Protein 3WP9 (pdb70)

InterPro domains:
  IPR021884 Ice-binding protein [PF11999] (43-242)

Structure (mmCIF, N/CA/C/O backbone):
data_3WP9
#
_entry.id   3WP9
#
_cell.length_a   90.250
_cell.length_b   106.950
_cell.length_c   44.075
_cell.angle_alpha   90.00
_cell.angle_beta   90.00
_cell.angle_gamma   90.00
#
_symmetry.space_group_name_H-M   'C 2 2 21'
#
loop_
_entity.id
_entity.type
_entity.pdbx_description
1 polymer 'Ice-binding protein'
2 water water
#
loop_
_atom_site.group_PDB
_atom_site.id
_atom_site.type_symbol
_atom_site.label_atom_id
_atom_site.label_alt_id
_atom_site.label_comp_id
_atom_site.label_asym_id
_atom_site.label_entity_id
_atom_site.label_seq_id
_atom_site.pdbx_PDB_ins_code
_atom_site.Cartn_x
_atom_site.Cartn_y
_atom_site.Cartn_z
_atom_site.occupancy
_atom_site.B_iso_or_equiv
_atom_site.auth_seq_id
_atom_site.auth_comp_id
_atom_site.auth_asym_id
_atom_site.auth_atom_id
_atom_site.pdbx_PDB_model_num
ATOM 1 N N . ALA A 1 1 ? 33.220 12.761 3.126 1.00 47.21 1 ALA A N 1
ATOM 2 C CA . ALA A 1 1 ? 33.532 12.290 1.741 1.00 50.55 1 ALA A CA 1
ATOM 3 C C . ALA A 1 1 ? 32.642 13.022 0.726 1.00 49.27 1 ALA A C 1
ATOM 4 O O . ALA A 1 1 ? 31.533 13.488 1.078 1.00 46.84 1 ALA A O 1
ATOM 6 N N . GLY A 1 2 ? 33.144 13.117 -0.513 1.00 48.94 2 GLY A N 1
ATOM 7 C CA . GLY A 1 2 ? 32.437 13.765 -1.621 1.00 46.93 2 GLY A CA 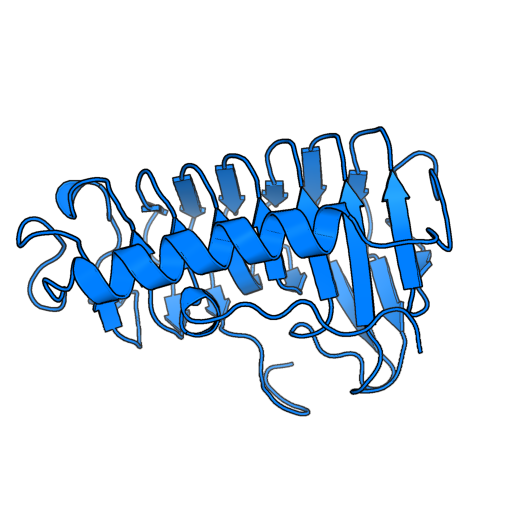1
ATOM 8 C C . GLY A 1 2 ? 32.551 15.271 -1.562 1.00 41.17 2 GLY A C 1
ATOM 9 O O . GLY A 1 2 ? 33.317 15.794 -0.782 1.00 39.44 2 GLY A O 1
ATOM 10 N N . PRO A 1 3 ? 31.747 15.982 -2.359 1.00 40.07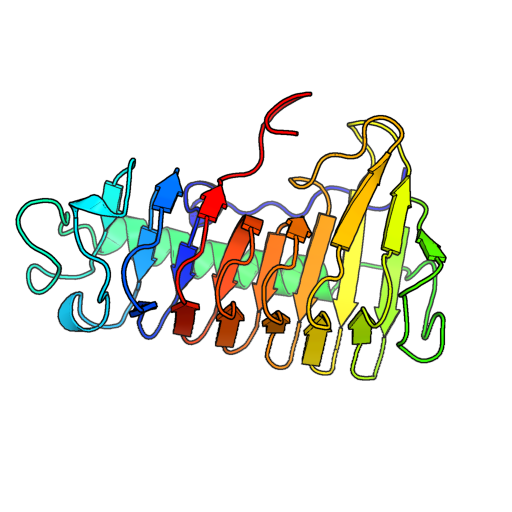 3 PRO A N 1
ATOM 11 C CA . PRO A 1 3 ? 31.823 17.446 -2.348 1.00 37.15 3 PRO A CA 1
ATOM 12 C C . PRO A 1 3 ? 31.326 18.086 -1.053 1.00 32.49 3 PRO A C 1
ATOM 13 O O . PRO A 1 3 ? 30.857 17.396 -0.178 1.00 34.78 3 PRO A O 1
ATOM 17 N N . TYR A 1 4 ? 31.491 19.400 -0.905 1.00 36.37 4 TYR A N 1
ATOM 18 C CA . TYR A 1 4 ? 30.911 20.114 0.236 1.00 33.89 4 TYR A CA 1
ATOM 19 C C . TYR A 1 4 ? 29.411 20.267 -0.065 1.00 29.36 4 TYR A C 1
ATOM 20 O O . TYR A 1 4 ? 28.984 20.183 -1.246 1.00 29.25 4 TYR A O 1
ATOM 29 N N . ALA A 1 5 ? 28.661 20.485 1.010 1.00 29.78 5 ALA A N 1
ATOM 30 C CA . ALA A 1 5 ? 27.213 20.729 0.916 1.00 29.76 5 ALA A CA 1
ATOM 31 C C . ALA A 1 5 ? 26.921 21.868 -0.073 1.00 29.62 5 ALA A C 1
ATOM 32 O O . ALA A 1 5 ? 27.744 22.745 -0.341 1.00 30.63 5 ALA A O 1
ATOM 34 N N . VAL A 1 6 ? 25.715 21.837 -0.618 1.00 24.75 6 VAL A N 1
ATOM 35 C CA . VAL A 1 6 ? 25.177 22.960 -1.369 1.00 23.67 6 VAL A CA 1
ATOM 36 C C . VAL A 1 6 ? 24.425 23.854 -0.393 1.00 25.49 6 VAL A C 1
ATOM 37 O O . VAL A 1 6 ? 23.441 23.429 0.221 1.00 26.29 6 VAL A O 1
ATOM 41 N N . GLU A 1 7 ? 24.912 25.089 -0.202 1.00 24.52 7 GLU A N 1
ATOM 42 C CA . GLU A 1 7 ? 24.238 26.069 0.651 1.00 23.65 7 GLU A CA 1
ATOM 43 C C . GLU A 1 7 ? 22.899 26.539 0.005 1.00 22.57 7 GLU A C 1
ATOM 44 O O . GLU A 1 7 ? 22.872 26.913 -1.147 1.00 22.37 7 GLU A O 1
ATOM 50 N N . LEU A 1 8 ? 21.829 26.494 0.798 1.00 23.16 8 LEU A N 1
ATOM 51 C CA . LEU A 1 8 ? 20.471 26.815 0.287 1.00 21.80 8 LEU A CA 1
ATOM 52 C C . LEU A 1 8 ? 20.029 28.222 0.670 1.00 23.90 8 LEU A C 1
ATOM 53 O O . LEU A 1 8 ? 19.025 28.715 0.202 1.00 22.39 8 LEU A O 1
ATOM 58 N N . GLY A 1 9 ? 20.780 28.931 1.512 1.00 25.95 9 GLY A N 1
ATOM 59 C CA . GLY A 1 9 ? 20.280 30.241 1.911 1.00 23.58 9 GLY A CA 1
ATOM 60 C C . GLY A 1 9 ? 18.864 30.253 2.479 1.00 24.61 9 GLY A C 1
ATOM 61 O O . GLY A 1 9 ? 18.501 29.371 3.288 1.00 27.64 9 GLY A O 1
ATOM 62 N N . GLU A 1 10 ? 18.067 31.248 2.054 1.00 24.96 10 GLU A N 1
ATOM 63 C CA . GLU A 1 10 ? 16.718 31.471 2.604 1.00 23.76 10 GLU A CA 1
ATOM 64 C C . GLU A 1 10 ? 15.778 30.370 2.039 1.00 22.93 10 GLU A C 1
ATOM 65 O O . GLU A 1 10 ? 14.731 30.079 2.669 1.00 27.67 10 GLU A O 1
ATOM 71 N N . ALA A 1 11 ? 16.222 29.733 0.937 1.00 20.74 11 ALA A N 1
ATOM 72 C CA . ALA A 1 11 ? 15.493 28.540 0.426 1.00 21.53 11 ALA A CA 1
ATOM 73 C C . ALA A 1 11 ? 15.510 27.361 1.393 1.00 22.29 11 ALA A C 1
ATOM 74 O O . ALA A 1 11 ? 14.587 26.526 1.440 1.00 20.13 11 ALA A O 1
ATOM 76 N N . GLY A 1 12 ? 16.508 27.326 2.279 1.00 22.19 12 GLY A N 1
ATOM 77 C CA . GLY A 1 12 ? 16.632 26.215 3.137 1.00 19.03 12 GLY A CA 1
ATOM 78 C C . GLY A 1 12 ? 15.650 26.234 4.296 1.00 22.10 12 GLY A C 1
ATOM 79 O O . GLY A 1 12 ? 15.659 25.276 5.089 1.00 22.49 12 GLY A O 1
ATOM 80 N N . THR A 1 13 ? 14.823 27.289 4.412 1.00 20.48 13 THR A N 1
ATOM 81 C CA . THR A 1 13 ? 13.774 27.381 5.421 1.00 23.67 13 THR A CA 1
ATOM 82 C C . THR A 1 13 ? 12.446 26.856 4.859 1.00 22.57 13 THR A C 1
ATOM 83 O O . THR A 1 13 ? 11.462 26.704 5.586 1.00 23.12 13 THR A O 1
ATOM 87 N N . PHE A 1 14 ? 12.457 26.528 3.562 1.00 22.37 14 PHE A N 1
ATOM 88 C CA . PHE A 1 14 ? 11.212 25.983 2.966 1.00 19.25 14 PHE A CA 1
ATOM 89 C C . PHE A 1 14 ? 11.296 24.490 2.687 1.00 16.03 14 PHE A C 1
ATOM 90 O O . PHE A 1 14 ? 12.347 23.955 2.242 1.00 18.51 14 PHE A O 1
ATOM 98 N N . THR A 1 15 ? 10.165 23.815 2.955 1.00 17.37 15 THR A N 1
ATOM 99 C CA . THR A 1 15 ? 9.940 22.433 2.521 1.00 16.47 15 THR A CA 1
ATOM 100 C C . THR A 1 15 ? 9.426 22.302 1.072 1.00 14.31 15 THR A C 1
ATOM 101 O O . THR A 1 15 ? 9.869 21.379 0.315 1.00 15.25 15 THR A O 1
ATOM 105 N N . ILE A 1 16 ? 8.665 23.342 0.696 1.00 16.14 16 ILE A N 1
ATOM 106 C CA . ILE A 1 16 ? 8.257 23.507 -0.754 1.00 14.48 16 ILE A CA 1
ATOM 107 C C . ILE A 1 16 ? 8.399 24.990 -1.066 1.00 14.23 16 ILE A C 1
ATOM 108 O O . ILE A 1 16 ? 7.793 25.799 -0.357 1.00 14.06 16 ILE A O 1
ATOM 113 N N . LEU A 1 17 ? 9.103 25.306 -2.150 1.00 13.76 17 LEU A N 1
ATOM 114 C CA . LEU A 1 17 ? 9.242 26.676 -2.635 1.00 14.60 17 LEU A CA 1
ATOM 115 C C . LEU A 1 17 ? 9.140 26.504 -4.125 1.00 14.62 17 LEU A C 1
ATOM 116 O O . LEU A 1 17 ? 9.787 25.683 -4.696 1.00 16.28 17 LEU A O 1
ATOM 121 N N . SER A 1 18 ? 8.296 27.306 -4.761 1.00 15.65 18 SER A N 1
ATOM 122 C CA . SER A 1 18 ? 8.227 27.335 -6.231 1.00 14.42 18 SER A CA 1
ATOM 123 C C . SER A 1 18 ? 8.059 28.763 -6.752 1.00 15.48 18 SER A C 1
ATOM 124 O O . SER A 1 18 ? 7.741 29.702 -5.951 1.00 17.15 18 SER A O 1
ATOM 127 N N . LYS A 1 19 ? 8.104 28.881 -8.067 1.00 17.22 19 LYS A N 1
ATOM 128 C CA . LYS A 1 19 ? 7.919 30.225 -8.677 1.00 17.54 19 LYS A CA 1
ATOM 129 C C . LYS A 1 19 ? 6.567 30.431 -9.275 1.00 18.18 19 LYS A C 1
ATOM 130 O O . LYS A 1 19 ? 6.118 31.595 -9.473 1.00 19.15 19 LYS A O 1
ATOM 136 N N . SER A 1 20 ? 5.890 29.328 -9.606 1.00 16.11 20 SER A N 1
ATOM 137 C CA . SER A 1 20 ? 4.685 29.477 -10.373 1.00 19.79 20 SER A CA 1
ATOM 138 C C . SER A 1 20 ? 3.479 28.701 -9.836 1.00 20.92 20 SER A C 1
ATOM 139 O O . SER A 1 20 ? 2.537 28.452 -10.602 1.00 25.86 20 SER A O 1
ATOM 142 N N . GLY A 1 21 ? 3.486 28.392 -8.540 1.00 18.90 21 GLY A N 1
ATOM 143 C CA . GLY A 1 21 ? 2.342 27.873 -7.897 1.00 16.43 21 GLY A CA 1
ATOM 144 C C . GLY A 1 21 ? 2.623 26.518 -7.283 1.00 15.46 21 GLY A C 1
ATOM 145 O O . GLY A 1 21 ? 3.652 25.866 -7.625 1.00 14.80 21 GLY A O 1
ATOM 146 N N . ILE A 1 22 ? 1.723 26.129 -6.425 1.00 15.73 22 ILE A N 1
ATOM 147 C CA . ILE A 1 22 ? 1.772 24.794 -5.796 1.00 14.69 22 ILE A CA 1
ATOM 148 C C . ILE A 1 22 ? 0.364 24.212 -5.899 1.00 15.48 22 ILE A C 1
ATOM 149 O O . ILE A 1 22 ? -0.620 24.838 -5.446 1.00 16.34 22 ILE A O 1
ATOM 154 N N . THR A 1 23 ? 0.234 23.019 -6.531 1.00 13.79 23 THR A N 1
ATOM 155 C CA . THR A 1 23 ? -1.099 22.408 -6.675 1.00 14.58 23 THR A CA 1
ATOM 156 C C . THR A 1 23 ? -1.201 21.189 -5.751 1.00 15.55 23 THR A C 1
ATOM 157 O O . THR A 1 23 ? -0.173 20.579 -5.374 1.00 15.24 23 THR A O 1
ATOM 161 N N . ASP A 1 24 ? -2.411 20.804 -5.419 1.00 14.44 24 ASP A N 1
ATOM 162 C CA . ASP A 1 24 ? -2.589 19.703 -4.546 1.00 13.77 24 ASP A CA 1
ATOM 163 C C . ASP A 1 24 ? -3.901 18.952 -4.723 1.00 14.59 24 ASP A C 1
ATOM 164 O O . ASP A 1 24 ? -4.992 19.564 -4.781 1.00 15.33 24 ASP A O 1
ATOM 169 N N . VAL A 1 25 ? -3.812 17.628 -4.688 1.00 14.91 25 VAL A N 1
ATOM 170 C CA . VAL A 1 25 ? -4.971 16.757 -4.586 1.00 14.33 25 VAL A CA 1
ATOM 171 C C . VAL A 1 25 ? -5.013 16.338 -3.126 1.00 15.04 25 VAL A C 1
ATOM 172 O O . VAL A 1 25 ? -4.156 15.633 -2.651 1.00 15.83 25 VAL A O 1
ATOM 176 N N . TYR A 1 26 ? -5.998 16.908 -2.420 1.00 18.21 26 TYR A N 1
ATOM 177 C CA . TYR A 1 26 ? -6.192 16.804 -0.962 1.00 20.00 26 TYR A CA 1
ATOM 178 C C . TYR A 1 26 ? -6.518 15.348 -0.578 1.00 19.78 26 TYR A C 1
ATOM 179 O O . TYR A 1 26 ? -7.182 14.627 -1.323 1.00 17.93 26 TYR A O 1
ATOM 188 N N . PRO A 1 27 ? -6.073 14.903 0.587 1.00 17.25 27 PRO A N 1
ATOM 189 C CA . PRO A 1 27 ? -5.236 15.671 1.540 1.00 18.19 27 PRO A CA 1
ATOM 190 C C . PRO A 1 27 ? -3.751 15.277 1.525 1.00 18.33 27 PRO A C 1
ATOM 191 O O . PRO A 1 27 ? -3.437 14.092 1.400 1.00 19.51 27 PRO A O 1
ATOM 195 N N . SER A 1 28 ? -2.894 16.269 1.679 1.00 16.95 28 SER A N 1
ATOM 196 C CA . SER A 1 28 ? -1.486 16.065 1.805 1.00 18.64 28 SER A CA 1
ATOM 197 C C . SER A 1 28 ? -1.149 16.608 3.162 1.00 18.46 28 SER A C 1
ATOM 198 O O . SER A 1 28 ? -1.978 17.302 3.749 1.00 19.25 28 SER A O 1
ATOM 201 N N . THR A 1 29 ? 0.025 16.277 3.645 1.00 18.63 29 THR A N 1
ATOM 202 C CA . THR A 1 29 ? 0.550 16.863 4.869 1.00 20.15 29 THR A CA 1
ATOM 203 C C . THR A 1 29 ? 1.933 17.338 4.601 1.00 17.46 29 THR A C 1
ATOM 204 O O . THR A 1 29 ? 2.798 16.552 4.117 1.00 18.72 29 THR A O 1
ATOM 208 N N . VAL A 1 30 ? 2.185 18.613 4.823 1.00 19.40 30 VAL A N 1
ATOM 209 C CA . VAL A 1 30 ? 3.491 19.184 4.604 1.00 17.19 30 VAL A CA 1
ATOM 210 C C . VAL A 1 30 ? 3.978 19.658 5.984 1.00 21.14 30 VAL A C 1
ATOM 211 O O . VAL A 1 30 ? 3.319 20.504 6.560 1.00 22.75 30 VAL A O 1
ATOM 215 N N . THR A 1 31 ? 5.014 19.009 6.512 1.00 22.74 31 THR A N 1
ATOM 216 C CA . THR A 1 31 ? 5.586 19.502 7.794 1.00 26.13 31 THR A CA 1
ATOM 217 C C . THR A 1 31 ? 6.783 20.383 7.452 1.00 25.43 31 THR A C 1
ATOM 218 O O . THR A 1 31 ? 7.839 19.836 7.093 1.00 35.05 31 THR A O 1
ATOM 222 N N . GLY A 1 32 ? 6.609 21.705 7.536 1.00 24.53 32 GLY A N 1
ATOM 223 C CA . GLY A 1 32 ? 7.581 22.712 7.153 1.00 25.03 32 GLY A CA 1
ATOM 224 C C . GLY A 1 32 ? 6.822 23.900 6.553 1.00 24.01 32 GLY A C 1
ATOM 225 O O . GLY A 1 32 ? 5.593 23.927 6.576 1.00 24.12 32 GLY A O 1
ATOM 226 N N . ASN A 1 33 ? 7.555 24.878 6.054 1.00 20.29 33 ASN A N 1
ATOM 227 C CA . ASN A 1 33 ? 7.063 26.080 5.446 1.00 23.89 33 ASN A CA 1
ATOM 228 C C . ASN A 1 33 ? 6.930 25.876 3.945 1.00 19.09 33 ASN A C 1
ATOM 229 O O . ASN A 1 33 ? 7.712 25.157 3.306 1.00 19.28 33 ASN A O 1
ATOM 234 N N . VAL A 1 34 ? 5.926 26.549 3.402 1.00 19.17 34 VAL A N 1
ATOM 235 C CA . VAL A 1 34 ? 5.780 26.565 1.924 1.00 17.19 34 VAL A CA 1
ATOM 236 C C . VAL A 1 34 ? 5.615 27.996 1.487 1.00 17.79 34 VAL A C 1
ATOM 237 O O . VAL A 1 34 ? 5.076 28.875 2.230 1.00 21.06 34 VAL A O 1
ATOM 241 N N . GLY A 1 35 ? 5.990 28.204 0.255 1.00 14.41 35 GLY A N 1
ATOM 242 C CA . GLY A 1 35 ? 5.756 29.483 -0.389 1.00 16.37 35 GLY A CA 1
ATOM 243 C C . GLY A 1 35 ? 5.876 29.416 -1.874 1.00 15.47 35 GLY A C 1
ATOM 244 O O . GLY A 1 35 ? 6.427 28.448 -2.427 1.00 16.55 35 GLY A O 1
ATOM 245 N N . THR A 1 36 ? 5.413 30.469 -2.534 1.00 16.62 36 THR A N 1
ATOM 246 C CA . THR A 1 36 ? 5.612 30.569 -3.976 1.00 17.53 36 THR A CA 1
ATOM 247 C C . THR A 1 36 ? 5.806 32.058 -4.334 1.00 15.87 36 THR A C 1
ATOM 248 O O . THR A 1 36 ? 5.198 32.936 -3.683 1.00 19.69 36 THR A O 1
ATOM 252 N N . SER A 1 37 ? 6.683 32.328 -5.284 1.00 16.68 37 SER A N 1
ATOM 253 C CA . SER A 1 37 ? 7.037 33.711 -5.646 1.00 17.71 37 SER A CA 1
ATOM 254 C C . SER A 1 37 ? 7.792 33.642 -6.964 1.00 17.07 37 SER A C 1
ATOM 255 O O . SER A 1 37 ? 8.668 32.797 -7.159 1.00 18.07 37 SER A O 1
ATOM 258 N N . PRO A 1 38 ? 7.545 34.579 -7.897 1.00 20.74 38 PRO A N 1
ATOM 259 C CA . PRO A 1 38 ? 6.841 35.893 -7.741 1.00 20.43 38 PRO A CA 1
ATOM 260 C C . PRO A 1 38 ? 5.334 35.834 -8.029 1.00 22.00 38 PRO A C 1
ATOM 261 O O . PRO A 1 38 ? 4.626 36.849 -7.935 1.00 25.99 38 PRO A O 1
ATOM 265 N N . ILE A 1 39 ? 4.829 34.654 -8.367 1.00 22.95 39 ILE A N 1
ATOM 266 C CA . ILE A 1 39 ? 3.433 34.549 -8.691 1.00 19.67 39 ILE A CA 1
ATOM 267 C C . ILE A 1 39 ? 2.545 34.842 -7.480 1.00 21.96 39 ILE A C 1
ATOM 268 O O . ILE A 1 39 ? 2.901 34.556 -6.287 1.00 20.10 39 ILE A O 1
ATOM 273 N N . THR A 1 40 ? 1.370 35.408 -7.773 1.00 21.27 40 THR A N 1
ATOM 274 C CA . THR A 1 40 ? 0.359 35.691 -6.754 1.00 22.09 40 THR A CA 1
ATOM 275 C C . THR A 1 40 ? 0.061 34.464 -5.861 1.00 19.76 40 THR A C 1
ATOM 276 O O . THR A 1 40 ? 0.102 33.305 -6.342 1.00 19.26 40 THR A O 1
ATOM 280 N N . GLY A 1 41 ? -0.186 34.708 -4.576 1.00 21.95 41 GLY A N 1
ATOM 281 C CA . GLY A 1 41 ? -0.678 33.713 -3.611 1.00 20.24 41 GLY A CA 1
ATOM 282 C C . GLY A 1 41 ? -1.924 32.938 -4.057 1.00 20.60 41 GLY A C 1
ATOM 283 O O . GLY A 1 41 ? -2.235 31.875 -3.527 1.00 20.08 41 GLY A O 1
ATOM 284 N N . ALA A 1 42 ? -2.634 33.466 -5.046 1.00 21.37 42 ALA A N 1
ATOM 285 C CA . ALA A 1 42 ? -3.788 32.753 -5.579 1.00 19.73 42 ALA A CA 1
ATOM 286 C C . ALA A 1 42 ? -3.377 31.411 -6.206 1.00 21.38 42 ALA A C 1
ATOM 287 O O . ALA A 1 42 ? -4.232 30.517 -6.303 1.00 22.24 42 ALA A O 1
ATOM 289 N N . ALA A 1 43 ? -2.124 31.293 -6.625 1.00 20.08 43 ALA A N 1
ATOM 290 C CA . ALA A 1 43 ? -1.564 30.068 -7.294 1.00 19.29 43 ALA A CA 1
ATOM 291 C C . ALA A 1 43 ? -1.047 29.078 -6.208 1.00 16.75 43 ALA A C 1
ATOM 292 O O . ALA A 1 43 ? -0.573 28.007 -6.561 1.00 18.73 43 ALA A O 1
ATOM 294 N N . LEU A 1 44 ? -1.147 29.421 -4.917 1.00 16.95 44 LEU A N 1
ATOM 295 C CA . LEU A 1 44 ? -0.733 28.438 -3.858 1.00 16.08 44 LEU A CA 1
ATOM 296 C C . LEU A 1 44 ? -1.991 27.762 -3.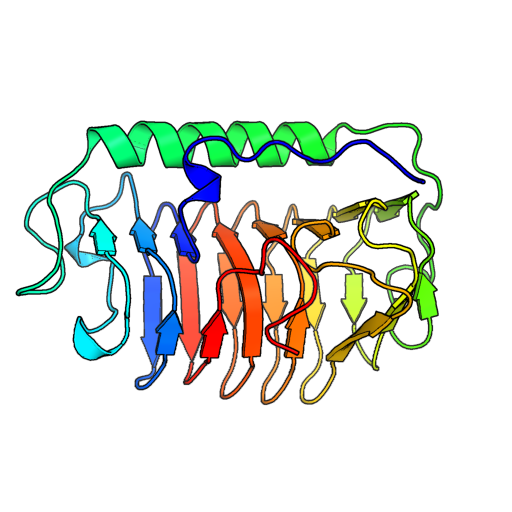385 1.00 18.19 44 LEU A C 1
ATOM 297 O O . LEU A 1 44 ? -2.787 28.341 -2.651 1.00 20.66 44 LEU A O 1
ATOM 302 N N . LEU A 1 45 ? -2.241 26.539 -3.890 1.00 15.38 45 LEU A N 1
ATOM 303 C CA . LEU A 1 45 ? -3.539 25.874 -3.718 1.00 16.39 45 LEU A CA 1
ATOM 304 C C . LEU A 1 45 ? -3.443 24.776 -2.712 1.00 16.64 45 LEU A C 1
ATOM 305 O O . LEU A 1 45 ? -3.928 23.678 -2.951 1.00 22.53 45 LEU A O 1
ATOM 310 N N . LEU A 1 46 ? -2.671 24.950 -1.649 1.00 17.42 46 LEU A N 1
ATOM 311 C CA . LEU A 1 46 ? -2.836 24.056 -0.498 1.00 17.23 46 LEU A CA 1
ATOM 312 C C . LEU A 1 46 ? -3.775 24.717 0.504 1.00 19.76 46 LEU A C 1
ATOM 313 O O . LEU A 1 46 ? -3.863 26.002 0.571 1.00 21.14 46 LEU A O 1
ATOM 318 N N . ASN A 1 47 ? -4.400 23.862 1.318 1.00 19.54 47 ASN A N 1
ATOM 319 C CA . ASN A 1 47 ? -5.347 24.285 2.350 1.00 23.66 47 ASN A CA 1
ATOM 320 C C . ASN A 1 47 ? -4.506 24.510 3.614 1.00 21.04 47 ASN A C 1
ATOM 321 O O . ASN A 1 47 ? -3.519 23.861 3.810 1.00 19.81 47 ASN A O 1
ATOM 326 N N . CYS A 1 48 ? -4.877 25.513 4.424 1.00 20.71 48 CYS A N 1
ATOM 327 C CA . CYS A 1 48 ? -4.122 25.818 5.618 1.00 22.34 48 CYS A CA 1
ATOM 328 C C . CYS A 1 48 ? -3.990 24.583 6.495 1.00 21.41 48 CYS A C 1
ATOM 329 O O . CYS A 1 48 ? -2.958 24.382 7.157 1.00 24.42 48 CYS A O 1
ATOM 332 N N . ASP A 1 49 ? -4.965 23.695 6.466 1.00 25.46 49 ASP A N 1
ATOM 333 C CA . ASP A 1 49 ? -4.876 22.470 7.304 1.00 23.98 49 ASP A CA 1
ATOM 334 C C . ASP A 1 49 ? -3.888 21.409 6.783 1.00 28.70 49 ASP A C 1
ATOM 335 O O . ASP A 1 49 ? -3.587 20.407 7.438 1.00 28.02 49 ASP A O 1
ATOM 340 N N . GLU A 1 50 ? -3.349 21.626 5.605 1.00 25.40 50 GLU A N 1
ATOM 341 C CA . GLU A 1 50 ? -2.381 20.684 5.094 1.00 22.35 50 GLU A CA 1
ATOM 342 C C . GLU A 1 50 ? -0.919 21.085 5.401 1.00 20.23 50 GLU A C 1
ATOM 343 O O . GLU A 1 50 ? -0.012 20.307 5.064 1.00 25.48 50 GLU A O 1
ATOM 349 N N . VAL A 1 51 ? -0.671 22.263 5.990 1.00 21.92 51 VAL A N 1
ATOM 350 C CA . VAL A 1 51 ? 0.691 22.746 6.200 1.00 20.20 51 VAL A CA 1
ATOM 351 C C . VAL A 1 51 ? 0.875 22.910 7.741 1.00 26.75 51 VAL A C 1
ATOM 352 O O . VAL A 1 51 ? 0.077 23.631 8.373 1.00 24.69 51 VAL A O 1
ATOM 356 N N . THR A 1 52 ? 1.836 22.191 8.339 1.00 23.66 52 THR A N 1
ATOM 357 C CA . THR A 1 52 ? 2.116 22.518 9.761 1.00 32.07 52 THR A CA 1
ATOM 358 C C . THR A 1 52 ? 2.980 23.733 10.062 1.00 32.39 52 THR A C 1
ATOM 359 O O . THR A 1 52 ? 2.921 24.231 11.199 1.00 36.64 52 THR A O 1
ATOM 363 N N . GLY A 1 53 ? 3.797 24.215 9.141 1.00 27.99 53 GLY A N 1
ATOM 364 C CA . GLY A 1 53 ? 4.477 25.484 9.295 1.00 24.40 53 GLY A CA 1
ATOM 365 C C . GLY A 1 53 ? 3.755 26.684 8.722 1.00 24.60 53 GLY A C 1
ATOM 366 O O . GLY A 1 53 ? 2.531 26.779 8.803 1.00 28.10 53 GLY A O 1
ATOM 367 N N . ALA A 1 54 ? 4.520 27.614 8.175 1.00 21.94 54 ALA A N 1
ATOM 368 C CA . ALA A 1 54 ? 3.997 28.872 7.671 1.00 25.10 54 ALA A CA 1
ATOM 369 C C . ALA A 1 54 ? 3.812 28.716 6.175 1.00 21.26 54 ALA A C 1
ATOM 370 O O . ALA A 1 54 ? 4.537 27.928 5.530 1.00 24.27 54 ALA A O 1
ATOM 372 N N . MET A 1 55 ? 2.898 29.498 5.644 1.00 23.85 55 MET A N 1
ATOM 373 C CA . MET A 1 55 ? 2.648 29.561 4.216 1.00 19.94 55 MET A CA 1
ATOM 374 C C . MET A 1 55 ? 2.829 31.007 3.830 1.00 22.12 55 MET A C 1
ATOM 375 O O . MET A 1 55 ? 2.083 31.864 4.364 1.00 21.52 55 MET A O 1
ATOM 380 N N . TYR A 1 56 ? 3.805 31.294 2.938 1.00 16.59 56 TYR A N 1
ATOM 381 C CA . TYR A 1 56 ? 4.119 32.605 2.547 1.00 21.80 56 TYR A CA 1
ATOM 382 C C . TYR A 1 56 ? 3.683 32.907 1.161 1.00 20.71 56 TYR A C 1
ATOM 383 O O . TYR A 1 56 ? 3.999 32.113 0.224 1.00 19.63 56 TYR A O 1
ATOM 392 N N . THR A 1 57 ? 3.087 34.085 0.977 1.00 19.92 57 THR A N 1
ATOM 393 C CA . THR A 1 57 ? 2.754 34.589 -0.367 1.00 21.38 57 THR A CA 1
ATOM 394 C C . THR A 1 57 ? 3.280 35.979 -0.657 1.00 23.26 57 THR A C 1
ATOM 395 O O . THR A 1 57 ? 3.643 36.708 0.288 1.00 22.02 57 THR A O 1
ATOM 399 N N . VAL A 1 58 ? 3.331 36.340 -1.941 1.00 23.28 58 VAL A N 1
ATOM 400 C CA . VAL A 1 58 ? 3.746 37.653 -2.325 1.00 22.39 58 VAL A CA 1
ATOM 401 C C . VAL A 1 58 ? 2.684 38.731 -2.015 1.00 24.98 58 VAL A C 1
ATOM 402 O O . VAL A 1 58 ? 3.011 39.919 -2.024 1.00 26.73 58 VAL A O 1
ATOM 406 N N . ASP A 1 59 ? 1.434 38.338 -1.725 1.00 26.93 59 ASP A N 1
ATOM 407 C CA . ASP A 1 59 ? 0.351 39.311 -1.675 1.00 24.24 59 ASP A CA 1
ATOM 408 C C . ASP A 1 59 ? -0.662 38.770 -0.707 1.00 25.25 59 ASP A C 1
ATOM 409 O O . ASP A 1 59 ? -0.320 37.901 0.146 1.00 28.27 59 ASP A O 1
ATOM 414 N N . SER A 1 60 ? -1.884 39.278 -0.727 1.00 25.14 60 SER A N 1
ATOM 415 C CA . SER A 1 60 ? -2.788 38.808 0.296 1.00 30.39 60 SER A CA 1
ATOM 416 C C . SER A 1 60 ? -3.844 37.895 -0.357 1.00 30.44 60 SER A C 1
ATOM 417 O O . SER A 1 60 ? -4.902 37.649 0.253 1.00 33.72 60 SER A O 1
ATOM 420 N N . ALA A 1 61 ? -3.521 37.376 -1.547 1.00 26.26 61 ALA A N 1
ATOM 421 C CA . ALA A 1 61 ? -4.442 36.534 -2.341 1.00 25.87 61 ALA A CA 1
ATOM 422 C C . ALA A 1 61 ? -4.356 35.000 -2.072 1.00 25.32 61 ALA A C 1
ATOM 423 O O . ALA A 1 61 ? -5.054 34.191 -2.708 1.00 26.02 61 ALA A O 1
ATOM 425 N N . GLY A 1 62 ? -3.505 34.612 -1.136 1.00 25.14 62 GLY A N 1
ATOM 426 C CA . GLY A 1 62 ? -3.301 33.224 -0.811 1.00 24.43 62 GLY A CA 1
ATOM 427 C C . GLY A 1 62 ? -4.318 32.655 0.163 1.00 25.00 62 GLY A C 1
ATOM 428 O O . GLY A 1 62 ? -5.293 33.317 0.561 1.00 23.60 62 GLY A O 1
ATOM 429 N N . PRO A 1 63 ? -4.103 31.397 0.594 1.00 22.54 63 PRO A N 1
ATOM 430 C CA . PRO A 1 63 ? -5.037 30.656 1.449 1.00 21.61 63 PRO A CA 1
ATOM 431 C C . PRO A 1 63 ? -5.328 31.395 2.753 1.00 25.08 63 PRO A C 1
ATOM 432 O O . PRO A 1 63 ? -4.414 31.898 3.414 1.00 23.02 63 PRO A O 1
ATOM 436 N N . LEU A 1 64 ? -6.588 31.390 3.133 1.00 28.05 64 LEU A N 1
ATOM 437 C CA . LEU A 1 64 ? -7.018 31.990 4.373 1.00 28.30 64 LEU A CA 1
ATOM 438 C C . LEU A 1 64 ? -7.342 30.858 5.320 1.00 30.66 64 LEU A C 1
ATOM 439 O O . LEU A 1 64 ? -7.903 29.833 4.901 1.00 27.90 64 LEU A O 1
ATOM 444 N N . PRO A 1 65 ? -7.061 31.052 6.594 1.00 26.79 65 PRO A N 1
ATOM 445 C CA . PRO A 1 65 ? -6.606 32.329 7.162 1.00 30.28 65 PRO A CA 1
ATOM 446 C C . PRO A 1 65 ? -5.089 32.489 7.308 1.00 32.72 65 PRO A C 1
ATOM 447 O O . PRO A 1 65 ? -4.619 33.589 7.613 1.00 33.75 65 PRO A O 1
ATOM 451 N N . CYS A 1 66 ? -4.355 31.386 7.105 1.00 26.97 66 CYS A N 1
ATOM 452 C CA . CYS A 1 66 ? -2.973 31.231 7.551 1.00 29.56 66 CYS A CA 1
ATOM 453 C C . CYS A 1 66 ? -1.904 31.902 6.681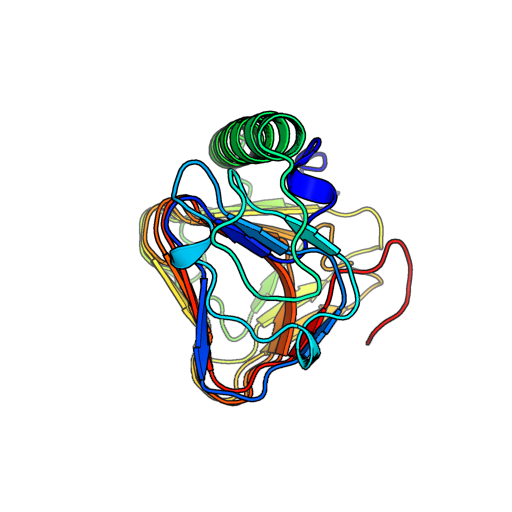 1.00 27.56 66 CYS A C 1
ATOM 454 O O . CYS A 1 66 ? -0.780 32.111 7.146 1.00 29.41 66 CYS A O 1
ATOM 457 N N . SER A 1 67 ? -2.191 32.255 5.431 1.00 24.43 67 SER A N 1
ATOM 458 C CA . SER A 1 67 ? -1.058 32.704 4.629 1.00 24.15 67 SER A CA 1
ATOM 459 C C . SER A 1 67 ? -0.555 34.076 5.090 1.00 27.65 67 SER A C 1
ATOM 460 O O . SER A 1 67 ? -1.337 34.878 5.645 1.00 22.76 67 SER A O 1
ATOM 463 N N . ILE A 1 68 ? 0.729 34.339 4.816 1.00 21.43 68 ILE A N 1
ATOM 464 C CA . ILE A 1 68 ? 1.423 35.538 5.314 1.00 21.87 68 ILE A CA 1
ATOM 465 C C . ILE A 1 68 ? 1.990 36.309 4.139 1.00 22.27 68 ILE A C 1
ATOM 466 O O . ILE A 1 68 ? 2.717 35.753 3.277 1.00 21.45 68 ILE A O 1
ATOM 471 N N . ASN A 1 69 ? 1.546 37.549 4.029 1.00 22.50 69 ASN A N 1
ATOM 472 C CA . ASN A 1 69 ? 1.994 38.426 2.951 1.00 24.29 69 ASN A CA 1
ATOM 473 C C . ASN A 1 69 ? 3.444 38.835 3.264 1.00 26.68 69 ASN A C 1
ATOM 474 O O . ASN A 1 69 ? 3.691 39.681 4.126 1.00 27.23 69 ASN A O 1
ATOM 479 N N . SER A 1 70 ? 4.399 38.169 2.613 1.00 25.75 70 SER A N 1
ATOM 480 C CA . SER A 1 70 ? 5.814 38.333 2.931 1.00 24.44 70 SER A CA 1
ATOM 481 C C . SER A 1 70 ? 6.664 38.288 1.665 1.00 19.69 70 SER A C 1
ATOM 482 O O . SER A 1 70 ? 7.519 37.383 1.541 1.00 23.51 70 SER A O 1
ATOM 485 N N . PRO A 1 71 ? 6.458 39.264 0.741 1.00 23.86 71 PRO A N 1
ATOM 486 C CA . PRO A 1 71 ? 7.091 39.257 -0.580 1.00 21.17 71 PRO A CA 1
ATOM 487 C C . PRO A 1 71 ? 8.590 39.358 -0.532 1.00 25.43 71 PRO A C 1
ATOM 488 O O . PRO A 1 71 ? 9.285 38.768 -1.374 1.00 22.45 71 PRO A O 1
ATOM 492 N N . TYR A 1 72 ? 9.126 40.088 0.467 1.00 23.68 72 TYR A N 1
ATOM 493 C CA . TYR A 1 72 ? 10.596 40.199 0.488 1.00 23.07 72 TYR A CA 1
ATOM 494 C C . TYR A 1 72 ? 11.380 38.915 0.932 1.00 21.83 72 TYR A C 1
ATOM 495 O O . TYR A 1 72 ? 12.384 38.529 0.319 1.00 21.74 72 TYR A O 1
ATOM 504 N N . LEU A 1 73 ? 10.893 38.265 1.989 1.00 22.74 73 LEU A N 1
ATOM 505 C CA . LEU A 1 73 ? 11.386 36.981 2.446 1.00 21.93 73 LEU A CA 1
ATOM 506 C C . LEU A 1 73 ? 11.358 36.010 1.266 1.00 24.90 73 LEU A C 1
ATOM 507 O O . LEU A 1 73 ? 12.299 35.242 1.049 1.00 25.52 73 LEU A O 1
ATOM 512 N N . LEU A 1 74 ? 10.274 36.100 0.478 1.00 23.78 74 LEU A N 1
ATOM 513 C CA . LEU A 1 74 ? 10.142 35.148 -0.644 1.00 19.70 74 LEU A CA 1
ATOM 514 C C . LEU A 1 74 ? 11.085 35.437 -1.773 1.00 22.68 74 LEU A C 1
ATOM 515 O O . LEU A 1 74 ? 11.617 34.536 -2.390 1.00 21.15 74 LEU A O 1
ATOM 520 N N . GLU A 1 75 ? 11.307 36.706 -2.028 1.00 23.46 75 GLU A N 1
ATOM 521 C CA . GLU A 1 75 ? 12.253 37.139 -3.035 1.00 23.33 75 GLU A CA 1
ATOM 522 C C . GLU A 1 75 ? 13.657 36.642 -2.719 1.00 23.16 75 GLU A C 1
ATOM 523 O O . GLU A 1 75 ? 14.334 36.148 -3.619 1.00 22.20 75 GLU A O 1
ATOM 529 N N . LEU A 1 76 ? 14.064 36.751 -1.440 1.00 22.71 76 LEU A N 1
ATOM 530 C CA . LEU A 1 76 ? 15.355 36.238 -0.995 1.00 21.50 76 LEU A CA 1
ATOM 531 C C . LEU A 1 76 ? 15.402 34.716 -1.174 1.00 21.98 76 LEU A C 1
ATOM 532 O O . LEU A 1 76 ? 16.357 34.254 -1.795 1.00 22.56 76 LEU A O 1
ATOM 537 N N . ALA A 1 77 ? 14.417 33.973 -0.630 1.00 19.29 77 ALA A N 1
ATOM 538 C CA . ALA A 1 77 ? 14.348 32.503 -0.814 1.00 18.89 77 ALA A CA 1
ATOM 539 C C . ALA A 1 77 ? 14.441 32.070 -2.259 1.00 18.15 77 ALA A C 1
ATOM 540 O O . ALA A 1 77 ? 15.232 31.140 -2.611 1.00 21.89 77 ALA A O 1
ATOM 542 N N . VAL A 1 78 ? 13.620 32.699 -3.131 1.00 17.68 78 VAL A N 1
ATOM 543 C CA . VAL A 1 78 ? 13.688 32.317 -4.556 1.00 16.47 78 VAL A CA 1
ATOM 544 C C . VAL A 1 78 ? 15.044 32.578 -5.182 1.00 17.49 78 VAL A C 1
ATOM 545 O O . VAL A 1 78 ? 15.591 31.793 -5.999 1.00 18.58 78 VAL A O 1
ATOM 549 N N . SER A 1 79 ? 15.624 33.731 -4.826 1.00 20.96 79 SER A N 1
ATOM 550 C CA . SER A 1 79 ? 17.032 34.035 -5.238 1.00 21.77 79 SER A CA 1
ATOM 551 C C . SER A 1 79 ? 18.032 32.978 -4.806 1.00 18.80 79 SER A C 1
ATOM 552 O O . SER A 1 79 ? 18.800 32.474 -5.625 1.00 18.48 79 SER A O 1
ATOM 555 N N . ASP A 1 80 ? 18.023 32.635 -3.510 1.00 19.48 80 ASP A N 1
ATOM 556 C CA . ASP A 1 80 ? 18.943 31.598 -2.927 1.00 20.30 80 ASP A CA 1
ATOM 557 C C . ASP A 1 80 ? 18.702 30.210 -3.540 1.00 20.06 80 ASP A C 1
ATOM 558 O O . ASP A 1 80 ? 19.631 29.385 -3.655 1.00 21.89 80 ASP A O 1
ATOM 563 N N . MET A 1 81 ? 17.446 29.963 -3.947 1.00 19.01 81 MET A N 1
ATOM 564 C CA . MET A 1 81 ? 17.139 28.678 -4.611 1.00 18.15 81 MET A CA 1
ATOM 565 C C . MET A 1 81 ? 17.863 28.659 -5.963 1.00 15.94 81 MET A C 1
ATOM 566 O O . MET A 1 81 ? 18.466 27.629 -6.344 1.00 18.43 81 MET A O 1
ATOM 571 N N . GLY A 1 82 ? 17.864 29.785 -6.676 1.00 17.11 82 GLY A N 1
ATOM 572 C CA . GLY A 1 82 ? 18.572 29.767 -7.981 1.00 17.45 82 GLY A CA 1
ATOM 573 C C . GLY A 1 82 ? 20.092 29.710 -7.875 1.00 19.74 82 GLY A C 1
ATOM 574 O O . GLY A 1 82 ? 20.730 29.030 -8.688 1.0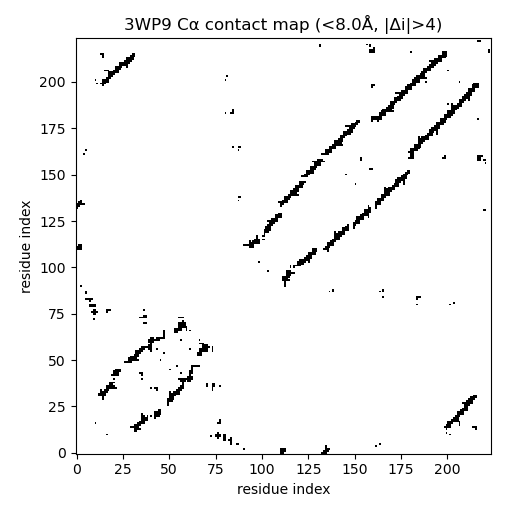0 18.89 82 GLY A O 1
ATOM 575 N N . ILE A 1 83 ? 20.637 30.375 -6.851 1.00 19.39 83 ILE A N 1
ATOM 576 C CA . ILE A 1 83 ? 22.032 30.268 -6.505 1.00 20.01 83 ILE A CA 1
ATOM 577 C C . ILE A 1 83 ? 22.381 28.810 -6.166 1.00 19.98 83 ILE A C 1
ATOM 578 O O . ILE A 1 83 ? 23.382 28.296 -6.653 1.00 23.43 83 ILE A O 1
ATOM 583 N N . ALA A 1 84 ? 21.544 28.143 -5.341 1.00 19.57 84 ALA A N 1
ATOM 584 C CA . ALA A 1 84 ? 21.751 26.705 -5.011 1.00 17.36 84 ALA A CA 1
ATOM 585 C C . ALA A 1 84 ? 21.779 25.797 -6.204 1.00 17.25 84 ALA A C 1
ATOM 586 O O . ALA A 1 84 ? 22.663 24.897 -6.344 1.00 17.12 84 ALA A O 1
ATOM 588 N N . TYR A 1 85 ? 20.820 26.020 -7.098 1.00 16.60 85 TYR A N 1
ATOM 589 C CA . TYR A 1 85 ? 20.737 25.219 -8.276 0.99 17.21 85 TYR A CA 1
ATOM 590 C C . TYR A 1 85 ? 22.045 25.383 -9.069 1.00 18.88 85 TYR A C 1
ATOM 591 O O . TYR A 1 85 ? 22.629 24.422 -9.535 1.00 18.21 85 TYR A O 1
ATOM 600 N N . ASN A 1 86 ? 22.539 26.632 -9.251 1.00 20.49 86 ASN A N 1
ATOM 601 C CA . ASN A 1 86 ? 23.700 26.791 -10.091 1.00 22.99 86 ASN A CA 1
ATOM 602 C C . ASN A 1 86 ? 24.988 26.293 -9.402 1.00 19.79 86 ASN A C 1
ATOM 603 O O . ASN A 1 86 ? 25.884 25.756 -10.057 1.00 19.70 86 ASN A O 1
ATOM 608 N N . ASP A 1 87 ? 25.029 26.415 -8.089 1.00 22.07 87 ASP A N 1
ATOM 609 C CA . ASP A 1 87 ? 26.144 25.914 -7.276 1.00 21.24 87 ASP A CA 1
ATOM 610 C C . ASP A 1 87 ? 26.240 24.379 -7.479 1.00 24.28 87 ASP A C 1
ATOM 611 O O . ASP A 1 87 ? 27.270 23.818 -7.880 1.00 21.24 87 ASP A O 1
ATOM 616 N N . ALA A 1 88 ? 25.135 23.691 -7.254 1.00 20.92 88 ALA A N 1
ATOM 617 C CA . ALA A 1 88 ? 25.128 22.248 -7.490 1.00 20.33 88 ALA A CA 1
ATOM 618 C C . ALA A 1 88 ? 25.510 21.837 -8.922 1.00 18.95 88 ALA A C 1
ATOM 619 O O . ALA A 1 88 ? 26.250 20.908 -9.127 1.00 22.25 88 ALA A O 1
ATOM 621 N N . ALA A 1 89 ? 24.972 22.510 -9.942 1.00 19.37 89 ALA A N 1
ATOM 622 C CA . ALA A 1 89 ? 25.193 22.138 -11.316 1.00 21.43 89 ALA A CA 1
ATOM 623 C C . ALA A 1 89 ? 26.684 22.282 -11.652 1.00 24.29 89 ALA A C 1
ATOM 624 O O . ALA A 1 89 ? 27.166 21.612 -12.556 1.00 22.34 89 ALA A O 1
ATOM 626 N N . GLY A 1 90 ? 27.415 23.123 -10.906 1.00 24.83 90 GLY A N 1
ATOM 627 C CA . GLY A 1 90 ? 28.772 23.508 -11.370 1.00 26.88 90 GLY A CA 1
ATOM 628 C C . GLY A 1 90 ? 29.878 22.751 -10.672 1.00 27.34 90 GLY A C 1
ATOM 629 O O . GLY A 1 90 ? 31.074 23.032 -10.916 1.00 27.98 90 GLY A O 1
ATOM 630 N N . ARG A 1 91 ? 29.538 21.810 -9.791 1.00 23.44 91 ARG A N 1
ATOM 631 C CA . ARG A 1 91 ? 30.569 21.180 -8.973 1.00 24.19 91 ARG A CA 1
ATOM 632 C C . ARG A 1 91 ? 31.413 20.277 -9.823 1.00 27.56 91 ARG A C 1
ATOM 633 O O . ARG A 1 91 ? 30.937 19.682 -10.810 1.00 30.17 91 ARG A O 1
ATOM 641 N N . VAL A 1 92 ? 32.691 20.174 -9.431 1.00 30.72 92 VAL A N 1
ATOM 642 C CA . VAL A 1 92 ? 33.669 19.359 -10.157 1.00 28.69 92 VAL A CA 1
ATOM 643 C C . VAL A 1 92 ? 34.768 18.909 -9.192 1.00 28.88 92 VAL A C 1
ATOM 644 O O . VAL A 1 92 ? 34.948 19.510 -8.129 1.00 36.28 92 VAL A O 1
ATOM 648 N N . PRO A 1 93 ? 35.465 17.815 -9.539 1.00 30.75 93 PRO A N 1
ATOM 649 C CA . PRO A 1 93 ? 35.183 17.016 -10.756 1.00 28.02 93 PRO A CA 1
ATOM 650 C C . PRO A 1 93 ? 33.962 16.109 -10.465 1.00 27.17 93 PRO A C 1
ATOM 651 O O . PRO A 1 93 ? 33.656 15.907 -9.278 1.00 30.96 93 PRO A O 1
ATOM 655 N N . ALA A 1 94 ? 33.333 15.579 -11.514 1.00 26.59 94 ALA A N 1
ATOM 656 C CA . ALA A 1 94 ? 32.396 14.447 -11.319 1.00 25.33 94 ALA A CA 1
ATOM 657 C C . ALA A 1 94 ? 33.184 13.203 -11.017 1.00 28.38 94 ALA A C 1
ATOM 658 O O . ALA A 1 94 ? 34.141 12.866 -11.722 1.00 29.61 94 ALA A O 1
ATOM 660 N N . ASP A 1 95 ? 32.745 12.475 -9.992 1.00 29.07 95 ASP A N 1
ATOM 661 C CA . ASP A 1 95 ? 33.302 11.176 -9.608 1.00 29.41 95 ASP A CA 1
ATOM 662 C C . ASP A 1 95 ? 32.825 10.037 -10.497 1.00 32.71 95 ASP A C 1
ATOM 663 O O . ASP A 1 95 ? 33.580 9.106 -10.745 1.00 32.31 95 ASP A O 1
ATOM 668 N N . HIS A 1 96 ? 31.574 10.099 -10.981 1.00 24.88 96 HIS A N 1
ATOM 669 C CA . HIS A 1 96 ? 31.014 9.138 -11.921 1.00 26.10 96 HIS A CA 1
ATOM 670 C C . HIS A 1 96 ? 30.205 9.862 -12.959 1.00 21.32 96 HIS A C 1
ATOM 671 O O . HIS A 1 96 ? 29.486 10.833 -12.652 1.00 27.67 96 HIS A O 1
ATOM 678 N N . THR A 1 97 ? 30.291 9.382 -14.171 1.00 22.23 97 THR A N 1
ATOM 679 C CA . THR A 1 97 ? 29.558 9.964 -15.254 1.00 23.76 97 THR A CA 1
ATOM 680 C C . THR A 1 97 ? 28.792 8.880 -15.960 1.00 27.35 97 THR A C 1
ATOM 681 O O . THR A 1 97 ? 29.363 7.810 -16.294 1.00 27.95 97 THR A O 1
ATOM 685 N N . GLU A 1 98 ? 27.494 9.108 -16.186 1.00 23.34 98 GLU A N 1
ATOM 686 C CA . GLU A 1 98 ? 26.657 8.192 -16.985 1.00 23.15 98 GLU A CA 1
ATOM 687 C C . GLU A 1 98 ? 26.500 6.804 -16.287 1.00 19.25 98 GLU A C 1
ATOM 688 O O . GLU A 1 98 ? 26.393 5.798 -16.941 1.00 21.57 98 GLU A O 1
ATOM 694 N N . LEU A 1 99 ? 26.530 6.823 -14.984 1.00 22.46 99 LEU A N 1
ATOM 695 C CA . LEU A 1 99 ? 26.402 5.607 -14.195 1.00 20.58 99 LEU A CA 1
ATOM 696 C C . LEU A 1 99 ? 25.089 4.912 -14.526 1.00 21.48 99 LEU A C 1
ATOM 697 O O . LEU A 1 99 ? 23.994 5.529 -14.482 1.00 21.70 99 LEU A O 1
ATOM 702 N N . GLY A 1 100 ? 25.179 3.636 -14.875 1.00 22.84 100 GLY A N 1
ATOM 703 C CA . GLY A 1 100 ? 23.965 2.869 -15.213 1.00 20.82 100 GLY A CA 1
ATOM 704 C C . GLY A 1 100 ? 23.324 3.292 -16.499 1.00 25.66 100 GLY A C 1
ATOM 705 O O . GLY A 1 100 ? 22.213 2.947 -16.764 1.00 26.33 100 GLY A O 1
ATOM 706 N N . THR A 1 101 ? 24.026 4.070 -17.324 1.00 26.36 101 THR A N 1
ATOM 707 C CA . THR A 1 101 ? 23.410 4.821 -18.451 1.00 28.08 101 THR A CA 1
ATOM 708 C C . THR A 1 101 ? 22.068 5.531 -18.055 1.00 23.59 101 THR A C 1
ATOM 709 O O . THR A 1 101 ? 21.134 5.634 -18.869 1.00 27.17 101 THR A O 1
ATOM 713 N N . GLY A 1 102 ? 22.040 5.997 -16.820 1.00 22.72 102 GLY A N 1
ATOM 714 C CA . GLY A 1 102 ? 20.940 6.787 -16.236 1.00 21.31 102 GLY A CA 1
ATOM 715 C C . GLY A 1 102 ? 19.966 5.973 -15.385 1.00 20.31 102 GLY A C 1
ATOM 716 O O . GLY A 1 102 ? 19.104 6.567 -14.790 1.00 19.81 102 GLY A O 1
ATOM 717 N N . GLU A 1 103 ? 20.089 4.656 -15.357 1.00 18.49 103 GLU A N 1
ATOM 718 C CA . GLU A 1 103 ? 19.207 3.821 -14.438 1.00 19.10 103 GLU A CA 1
ATOM 719 C C . GLU A 1 103 ? 20.012 3.609 -13.155 1.00 17.92 103 GLU A C 1
ATOM 720 O O . GLU A 1 103 ? 21.079 2.957 -13.193 1.00 19.77 103 GLU A O 1
ATOM 726 N N . ILE A 1 104 ? 19.551 4.128 -12.009 1.00 15.88 104 ILE A N 1
ATOM 727 C CA . ILE A 1 104 ? 20.304 4.001 -10.787 1.00 15.42 104 ILE A CA 1
ATOM 728 C C . ILE A 1 104 ? 19.633 3.031 -9.822 1.00 15.67 104 ILE A C 1
ATOM 729 O O . ILE A 1 104 ? 20.166 2.783 -8.752 1.00 18.30 104 ILE A O 1
ATOM 734 N N . GLY A 1 105 ? 18.457 2.556 -10.212 1.00 17.67 105 GLY A N 1
ATOM 735 C CA . GLY A 1 105 ? 17.818 1.524 -9.350 1.00 18.73 105 GLY A CA 1
ATOM 736 C C . GLY A 1 105 ? 18.804 0.371 -9.219 1.00 19.26 105 GLY A C 1
ATOM 737 O O . GLY A 1 105 ? 19.492 0.022 -10.185 1.00 20.26 105 GLY A O 1
ATOM 738 N N . GLY A 1 106 ? 18.901 -0.242 -8.043 1.00 20.55 106 GLY A N 1
ATOM 739 C CA . GLY A 1 106 ? 19.720 -1.456 -7.950 1.00 20.07 106 GLY A CA 1
ATOM 740 C C . GLY A 1 106 ? 21.187 -1.172 -7.727 1.00 20.71 106 GLY A C 1
ATOM 741 O O . GLY A 1 106 ? 22.011 -2.054 -7.933 1.00 21.89 106 GLY A O 1
ATOM 742 N N . LEU A 1 107 ? 21.486 0.069 -7.349 1.00 17.47 107 LEU A N 1
ATOM 743 C CA . LEU A 1 107 ? 22.821 0.565 -6.944 1.00 18.46 107 LEU A CA 1
ATOM 744 C C . LEU A 1 107 ? 22.877 1.147 -5.542 1.00 18.13 107 LEU A C 1
ATOM 745 O O . LEU A 1 107 ? 21.958 1.745 -5.012 1.00 20.56 107 LEU A O 1
ATOM 750 N N . THR A 1 108 ? 24.008 0.929 -4.871 1.00 18.63 108 THR A N 1
ATOM 751 C CA . THR A 1 108 ? 24.364 1.649 -3.675 1.00 19.58 108 THR A CA 1
ATOM 752 C C . THR A 1 108 ? 25.420 2.673 -4.164 1.00 20.55 108 THR A C 1
ATOM 753 O O . THR A 1 108 ? 26.393 2.281 -4.846 1.00 23.34 108 THR A O 1
ATOM 757 N N . LEU A 1 109 ? 25.148 3.925 -3.868 1.00 21.05 109 LEU A N 1
ATOM 758 C CA . LEU A 1 109 ? 25.928 5.065 -4.332 1.00 20.45 109 LEU A CA 1
ATOM 759 C C . LEU A 1 109 ? 26.751 5.602 -3.147 1.00 20.51 109 LEU A C 1
ATOM 760 O O . LEU A 1 109 ? 26.217 6.039 -2.128 1.00 23.22 109 LEU A O 1
ATOM 765 N N . GLU A 1 110 ? 28.080 5.610 -3.293 1.00 24.24 110 GLU A N 1
ATOM 766 C CA . GLU A 1 110 ? 28.937 6.220 -2.274 1.00 25.39 110 GLU A CA 1
ATOM 767 C C . GLU A 1 110 ? 28.947 7.761 -2.480 1.00 21.02 110 GLU A C 1
ATOM 768 O O . GLU A 1 110 ? 28.555 8.211 -3.582 1.00 22.33 110 GLU A O 1
ATOM 774 N N . PRO A 1 111 ? 29.307 8.524 -1.452 1.00 23.34 111 PRO A N 1
ATOM 775 C CA . PRO A 1 111 ? 29.332 10.011 -1.482 1.00 23.93 111 PRO A CA 1
ATOM 776 C C . PRO A 1 111 ? 30.165 10.460 -2.676 1.00 25.26 111 PRO A C 1
ATOM 777 O O . PRO A 1 111 ? 31.134 9.784 -3.069 1.00 28.96 111 PRO A O 1
ATOM 781 N N . GLY A 1 112 ? 29.777 11.534 -3.315 1.00 23.45 112 GLY A N 1
ATOM 782 C CA . GLY A 1 112 ? 30.461 11.918 -4.545 1.00 23.04 112 GLY A CA 1
ATOM 783 C C . GLY A 1 112 ? 29.604 12.817 -5.390 1.00 24.64 112 GLY A C 1
ATOM 784 O O . GLY A 1 112 ? 28.420 13.066 -5.057 1.00 25.21 112 GLY A O 1
ATOM 785 N N . VAL A 1 113 ? 30.204 13.290 -6.474 1.00 23.71 113 VAL A N 1
ATOM 786 C CA . VAL A 1 113 ? 29.494 14.032 -7.524 1.00 18.69 113 VAL A CA 1
ATOM 787 C C . VAL A 1 113 ? 29.200 13.104 -8.674 1.00 20.04 113 VAL A C 1
ATOM 788 O O . VAL A 1 113 ? 30.070 12.434 -9.225 1.00 17.94 113 VAL A O 1
ATOM 792 N N . TYR A 1 114 ? 27.913 12.977 -9.036 1.00 17.21 114 TYR A N 1
ATOM 793 C CA . TYR A 1 114 ? 27.483 12.113 -10.105 1.00 19.04 114 TYR A CA 1
ATOM 794 C C . TYR A 1 114 ? 26.878 12.978 -11.167 1.00 18.48 114 TYR A C 1
ATOM 795 O O . TYR A 1 114 ? 26.077 13.868 -10.862 1.00 18.91 114 TYR A O 1
ATOM 804 N N . LYS A 1 115 ? 27.184 12.658 -12.392 1.00 19.90 115 LYS A N 1
ATOM 805 C CA . LYS A 1 115 ? 26.687 13.450 -13.502 1.00 20.92 115 LYS A CA 1
ATOM 806 C C . LYS A 1 115 ? 26.114 12.573 -14.593 1.00 19.89 115 LYS A C 1
ATOM 807 O O . LYS A 1 115 ? 26.708 11.551 -14.996 1.00 18.31 115 LYS A O 1
ATOM 813 N N . TRP A 1 116 ? 24.964 13.001 -15.136 1.00 17.39 116 TRP A N 1
ATOM 814 C CA . TRP A 1 116 ? 24.357 12.320 -16.238 1.00 18.31 116 TRP A CA 1
ATOM 815 C C . TRP A 1 116 ? 23.990 13.369 -17.258 1.00 16.63 116 TRP A C 1
ATOM 816 O O . TRP A 1 116 ? 23.398 14.400 -16.897 1.00 17.43 116 TRP A O 1
ATOM 827 N N . SER A 1 117 ? 24.245 13.032 -18.488 1.00 16.47 117 SER A N 1
ATOM 828 C CA . SER A 1 117 ? 23.909 13.926 -19.597 1.00 21.59 117 SER A CA 1
ATOM 829 C C . SER A 1 117 ? 22.524 13.522 -20.191 1.00 25.49 117 SER A C 1
ATOM 830 O O . SER A 1 117 ? 22.081 14.013 -21.216 1.00 27.34 117 SER A O 1
ATOM 833 N N . SER A 1 118 ? 21.808 12.694 -19.449 1.00 22.52 118 SER A N 1
ATOM 834 C CA . SER A 1 118 ? 20.608 12.030 -19.891 1.00 21.84 118 SER A CA 1
ATOM 835 C C . SER A 1 118 ? 19.557 12.241 -18.788 1.00 19.37 118 SER A C 1
ATOM 836 O O . SER A 1 118 ? 19.815 12.850 -17.748 1.00 16.49 118 SER A O 1
ATOM 839 N N . ASP A 1 119 ? 18.421 11.613 -19.028 1.00 19.73 119 ASP A N 1
ATOM 840 C CA . ASP A 1 119 ? 17.440 11.386 -17.953 1.00 16.41 119 ASP A CA 1
ATOM 841 C C . ASP A 1 119 ? 18.036 10.368 -16.940 1.00 17.71 119 ASP A C 1
ATOM 842 O O . ASP A 1 119 ? 18.958 9.551 -17.253 1.00 19.85 119 ASP A O 1
ATOM 847 N N . VAL A 1 120 ? 17.419 10.380 -15.770 1.00 15.08 120 VAL A N 1
ATOM 848 C CA . VAL A 1 120 ? 17.801 9.434 -14.752 1.00 15.22 120 VAL A CA 1
ATOM 849 C C . VAL A 1 120 ? 16.496 8.852 -14.278 1.00 16.37 120 VAL A C 1
ATOM 850 O O . VAL A 1 120 ? 15.534 9.557 -14.041 1.00 15.29 120 VAL A O 1
ATOM 854 N N . 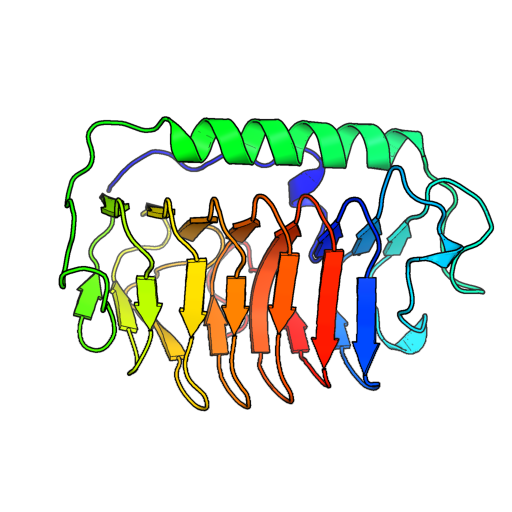ASN A 1 121 ? 16.531 7.547 -14.154 1.00 16.25 121 ASN A N 1
ATOM 855 C CA . ASN A 1 121 ? 15.360 6.794 -13.670 1.00 17.04 121 ASN A CA 1
ATOM 856 C C . ASN A 1 121 ? 15.723 6.009 -12.444 1.00 18.57 121 ASN A C 1
ATOM 857 O O . ASN A 1 121 ? 16.757 5.368 -12.354 1.00 17.55 121 ASN A O 1
ATOM 862 N N . ILE A 1 122 ? 14.818 6.058 -11.521 1.00 15.94 122 ILE A N 1
ATOM 863 C CA . ILE A 1 122 ? 14.899 5.146 -10.345 1.00 13.83 122 ILE A CA 1
ATOM 864 C C . ILE A 1 122 ? 13.799 4.044 -10.509 1.00 14.20 122 ILE A C 1
ATOM 865 O O . ILE A 1 122 ? 12.654 4.260 -10.058 1.00 15.31 122 ILE A O 1
ATOM 870 N N . SER A 1 123 ? 14.114 2.953 -11.223 1.00 15.20 123 SER A N 1
ATOM 871 C CA . SER A 1 123 ? 13.109 1.982 -11.646 1.00 16.92 123 SER A CA 1
ATOM 872 C C . SER A 1 123 ? 13.038 0.876 -10.589 1.00 18.15 123 SER A C 1
ATOM 873 O O . SER A 1 123 ? 12.086 0.107 -10.671 1.00 18.51 123 SER A O 1
ATOM 876 N N . THR A 1 124 ? 14.019 0.760 -9.696 1.00 17.21 124 THR A N 1
ATOM 877 C CA . THR A 1 124 ? 13.954 -0.179 -8.523 1.00 18.31 124 THR A CA 1
ATOM 878 C C . THR A 1 124 ? 14.664 0.539 -7.355 1.00 18.82 124 THR A C 1
ATOM 879 O O . THR A 1 124 ? 15.183 1.667 -7.535 1.00 18.92 124 THR A O 1
ATOM 883 N N . ASP A 1 125 ? 14.642 0.039 -6.115 1.00 15.79 125 ASP A N 1
ATOM 884 C CA . ASP A 1 125 ? 15.125 0.848 -5.042 1.00 16.57 125 ASP A CA 1
ATOM 885 C C . ASP A 1 125 ? 16.618 1.181 -5.212 1.00 15.24 125 ASP A C 1
ATOM 886 O O . ASP A 1 125 ? 17.376 0.344 -5.698 1.00 18.73 125 ASP A O 1
ATOM 891 N N . VAL A 1 126 ? 17.012 2.370 -4.741 1.00 15.60 126 VAL A N 1
ATOM 892 C CA . VAL A 1 126 ? 18.408 2.781 -4.875 1.00 16.71 126 VAL A CA 1
ATOM 893 C C . VAL A 1 126 ? 18.863 3.203 -3.489 1.00 15.55 126 VAL A C 1
ATOM 894 O O . VAL A 1 126 ? 18.116 3.802 -2.706 1.00 16.52 126 VAL A O 1
ATOM 898 N N . THR A 1 127 ? 20.136 2.880 -3.119 1.00 16.58 127 THR A N 1
ATOM 899 C CA . THR A 1 127 ? 20.639 3.190 -1.821 1.00 17.95 127 THR A CA 1
ATOM 900 C C . THR A 1 127 ? 21.806 4.154 -1.889 1.00 19.02 127 THR A C 1
ATOM 901 O O . THR A 1 127 ? 22.623 4.087 -2.830 1.00 17.95 127 THR A O 1
ATOM 905 N N . PHE A 1 128 ? 21.778 4.990 -0.926 1.00 16.26 128 PHE A N 1
ATOM 906 C CA . PHE A 1 128 ? 22.838 5.991 -0.607 1.00 19.56 128 PHE A CA 1
ATOM 907 C C . PHE A 1 128 ? 23.457 5.596 0.749 1.00 20.50 128 PHE A C 1
ATOM 908 O O . PHE A 1 128 ? 22.802 5.724 1.783 1.00 18.92 128 PHE A O 1
ATOM 916 N N . ASN A 1 129 ? 24.760 5.215 0.702 1.00 20.91 129 ASN A N 1
ATOM 917 C CA . ASN A 1 129 ? 25.474 4.769 1.875 1.00 22.76 129 ASN A CA 1
ATOM 918 C C . ASN A 1 129 ? 26.674 5.690 2.195 1.00 20.73 129 ASN A C 1
ATOM 919 O O . ASN A 1 129 ? 27.563 5.856 1.336 1.00 22.37 129 ASN A O 1
ATOM 924 N N . GLY A 1 130 ? 26.618 6.271 3.365 1.00 21.10 130 GLY A N 1
ATOM 925 C CA . GLY A 1 130 ? 27.750 7.012 3.929 1.00 23.11 130 GLY A CA 1
ATOM 926 C C . GLY A 1 130 ? 27.415 7.488 5.304 1.00 22.48 130 GLY A C 1
ATOM 927 O O . GLY A 1 130 ? 26.433 7.073 5.893 1.00 27.40 130 GLY A O 1
ATOM 928 N N . THR A 1 131 ? 28.271 8.339 5.881 1.00 26.31 131 THR A N 1
ATOM 929 C CA . THR A 1 131 ? 28.056 8.854 7.217 1.00 29.14 131 THR A CA 1
ATOM 930 C C . THR A 1 131 ? 27.192 10.093 7.159 1.00 31.29 131 THR A C 1
ATOM 931 O O . THR A 1 131 ? 26.918 10.617 6.048 1.00 28.83 131 THR A O 1
ATOM 935 N N . MET A 1 132 ? 26.796 10.592 8.333 1.00 31.21 132 MET A N 1
ATOM 936 C CA . MET A 1 132 ? 26.073 11.860 8.447 1.00 35.16 132 MET A CA 1
ATOM 937 C C . MET A 1 132 ? 26.759 13.115 7.893 1.00 34.45 132 MET A C 1
ATOM 938 O O . MET A 1 132 ? 26.118 14.169 7.814 1.00 34.46 132 MET A O 1
ATOM 943 N N . ASP A 1 133 ? 28.026 13.014 7.476 1.00 36.48 133 ASP A N 1
ATOM 944 C CA . ASP A 1 133 ? 28.746 14.194 6.936 1.00 35.96 133 ASP A CA 1
ATOM 945 C C . ASP A 1 133 ? 28.954 14.135 5.459 1.00 32.81 133 ASP A C 1
ATOM 946 O O . ASP A 1 133 ? 29.495 15.072 4.884 1.00 35.02 133 ASP A O 1
ATOM 951 N N . ASP A 1 134 ? 28.613 13.016 4.851 1.00 26.56 134 ASP A N 1
ATOM 952 C CA . ASP A 1 134 ? 28.943 12.780 3.484 1.00 25.83 134 ASP A CA 1
ATOM 953 C C . ASP A 1 134 ? 27.865 13.430 2.645 1.00 23.51 134 ASP A C 1
ATOM 954 O O . ASP A 1 134 ? 26.724 13.584 3.095 1.00 23.88 134 ASP A O 1
ATOM 959 N N . VAL A 1 135 ? 28.251 13.735 1.432 1.00 23.13 135 VAL A N 1
ATOM 960 C CA . VAL A 1 135 ? 27.417 14.543 0.550 1.00 24.03 135 VAL A CA 1
ATOM 961 C C . VAL A 1 135 ? 27.397 13.885 -0.825 1.00 21.33 135 VAL A C 1
ATOM 962 O O . VAL A 1 135 ? 28.407 13.334 -1.355 1.00 21.92 135 VAL A O 1
ATOM 966 N N . TRP A 1 136 ? 26.185 13.927 -1.436 1.00 19.63 136 TRP A N 1
ATOM 967 C CA . TRP A 1 136 ? 25.993 13.492 -2.797 1.00 19.12 136 TRP A CA 1
ATOM 968 C C . TRP A 1 136 ? 25.366 14.644 -3.578 1.00 16.55 136 TRP A C 1
ATOM 969 O O . TRP A 1 136 ? 24.498 15.323 -3.075 1.00 18.93 136 TRP A O 1
ATOM 980 N N . ILE A 1 137 ? 25.988 14.930 -4.708 1.00 15.84 137 ILE A N 1
ATOM 981 C CA . ILE A 1 137 ? 25.406 15.841 -5.634 1.00 16.98 137 ILE A CA 1
ATOM 982 C C . ILE A 1 137 ? 25.133 15.126 -6.954 1.00 17.49 137 ILE A C 1
ATOM 983 O O . ILE A 1 137 ? 26.014 14.538 -7.629 1.00 17.05 137 ILE A O 1
ATOM 988 N N . MET A 1 138 ? 23.826 15.140 -7.339 1.00 15.36 138 MET A N 1
ATOM 989 C CA . MET A 1 138 ? 23.362 14.459 -8.502 1.00 15.98 138 MET A CA 1
ATOM 990 C C . MET A 1 138 ? 23.044 15.488 -9.593 1.00 15.73 138 MET A C 1
ATOM 991 O O . MET A 1 138 ? 22.095 16.205 -9.499 1.00 16.71 138 MET A O 1
ATOM 996 N N . GLN A 1 139 ? 23.826 15.452 -10.652 1.00 15.63 139 GLN A N 1
ATOM 997 C CA . GLN A 1 139 ? 23.759 16.492 -11.709 1.00 15.76 139 GLN A CA 1
ATOM 998 C C . GLN A 1 139 ? 23.091 15.877 -12.905 1.00 16.63 139 GLN A C 1
ATOM 999 O O . GLN A 1 139 ? 23.696 15.081 -13.627 1.00 17.90 139 GLN A O 1
ATOM 1005 N N . ILE A 1 140 ? 21.788 16.194 -13.087 1.00 15.47 140 ILE A N 1
ATOM 1006 C CA . ILE A 1 140 ? 20.979 15.524 -14.089 1.00 14.15 140 ILE A CA 1
ATOM 1007 C C . ILE A 1 140 ? 20.539 16.526 -15.186 1.00 14.83 140 ILE A C 1
ATOM 1008 O O . ILE A 1 140 ? 19.765 17.424 -14.943 1.00 16.25 140 ILE A O 1
ATOM 1013 N N . SER A 1 141 ? 21.013 16.289 -16.396 1.00 15.75 141 SER A N 1
ATOM 1014 C CA . SER A 1 141 ? 20.676 17.236 -17.465 1.00 17.58 141 SER A CA 1
ATOM 1015 C C . SER A 1 141 ? 19.325 16.961 -18.154 1.00 20.03 141 SER A C 1
ATOM 1016 O O . SER A 1 141 ? 18.704 17.859 -18.817 1.00 20.28 141 SER A O 1
ATOM 1019 N N . GLY A 1 142 ? 18.801 15.740 -17.943 1.00 14.66 142 GLY A N 1
ATOM 1020 C CA . GLY A 1 142 ? 17.496 15.334 -18.405 1.00 16.25 142 GLY A CA 1
ATOM 1021 C C . GLY A 1 142 ? 16.467 15.451 -17.248 1.00 14.22 142 GLY A C 1
ATOM 1022 O O . GLY A 1 142 ? 16.537 16.330 -16.360 1.00 13.98 142 GLY A O 1
ATOM 1023 N N . ASN A 1 143 ? 15.485 14.518 -17.253 1.00 14.20 143 ASN A N 1
ATOM 1024 C CA . ASN A 1 143 ? 14.436 14.539 -16.245 1.00 12.76 143 ASN A CA 1
ATOM 1025 C C . ASN A 1 143 ? 14.781 13.457 -15.243 1.00 13.30 143 ASN A C 1
ATOM 1026 O O . ASN A 1 143 ? 15.520 12.532 -15.596 1.00 15.30 143 ASN A O 1
ATOM 1031 N N . LEU A 1 144 ? 14.263 13.653 -14.064 1.00 12.52 144 LEU A N 1
ATOM 1032 C CA . LEU A 1 144 ? 14.405 12.637 -12.953 1.00 11.83 144 LEU A CA 1
ATOM 1033 C C . LEU A 1 144 ? 13.022 11.979 -12.750 1.00 12.00 144 LEU A C 1
ATOM 1034 O O . LEU A 1 144 ? 12.070 12.679 -12.406 1.00 13.35 144 LEU A O 1
ATOM 1039 N N . ASN A 1 145 ? 12.965 10.662 -12.981 1.00 14.30 145 ASN A N 1
ATOM 1040 C CA . ASN A 1 145 ? 11.716 9.869 -12.816 1.00 15.46 145 ASN A CA 1
ATOM 1041 C C . ASN A 1 145 ? 11.930 8.786 -11.737 1.00 15.25 145 ASN A C 1
ATOM 1042 O O . ASN A 1 145 ? 12.888 8.045 -11.823 1.00 16.05 145 ASN A O 1
ATOM 1047 N N . GLN A 1 146 ? 11.033 8.726 -10.745 1.00 13.02 146 GLN A N 1
ATOM 1048 C CA . GLN A 1 146 ? 11.057 7.590 -9.781 1.00 12.71 146 GLN A CA 1
ATOM 1049 C C . GLN A 1 146 ? 9.781 6.748 -10.070 1.00 14.49 146 GLN A C 1
ATOM 1050 O O . GLN A 1 146 ? 8.649 7.272 -10.106 1.00 14.56 146 GLN A O 1
ATOM 1056 N N . ALA A 1 147 ? 9.977 5.454 -10.227 1.00 12.29 147 ALA A N 1
ATOM 1057 C CA . ALA A 1 147 ? 8.869 4.525 -10.522 1.00 13.54 147 ALA A CA 1
ATOM 1058 C C . ALA A 1 147 ? 7.977 4.294 -9.295 1.00 12.88 147 ALA A C 1
ATOM 1059 O O . ALA A 1 147 ? 8.376 4.526 -8.125 1.00 13.57 147 ALA A O 1
ATOM 1061 N N . ASN A 1 148 ? 6.727 3.913 -9.615 1.00 12.56 148 ASN A N 1
ATOM 1062 C CA . ASN A 1 148 ? 5.755 3.625 -8.556 1.00 11.89 148 ASN A CA 1
ATOM 1063 C C . ASN A 1 148 ? 6.319 2.576 -7.606 1.00 11.34 148 ASN A C 1
ATOM 1064 O O . ASN A 1 148 ? 6.985 1.604 -8.027 1.00 14.49 148 ASN A O 1
ATOM 1069 N N . ALA A 1 149 ? 6.066 2.824 -6.353 1.00 12.30 149 ALA A N 1
ATOM 1070 C CA . ALA A 1 149 ? 6.389 1.859 -5.273 1.00 14.27 149 ALA A CA 1
ATOM 1071 C C . ALA A 1 149 ? 7.867 1.707 -5.033 1.00 15.07 149 ALA A C 1
ATOM 1072 O O . ALA A 1 149 ? 8.297 0.775 -4.344 1.00 16.29 149 ALA A O 1
ATOM 1074 N N . LYS A 1 150 ? 8.688 2.607 -5.616 1.00 13.34 150 LYS A N 1
ATOM 1075 C CA . LYS A 1 150 ? 10.152 2.480 -5.389 1.00 14.48 150 LYS A CA 1
ATOM 1076 C C . LYS A 1 150 ? 10.650 3.476 -4.362 1.00 14.96 150 LYS A C 1
ATOM 1077 O O . LYS A 1 150 ? 9.924 4.447 -4.021 1.00 13.89 150 LYS A O 1
ATOM 1083 N N . ARG A 1 151 ? 11.903 3.276 -3.907 1.00 12.27 151 ARG A N 1
ATOM 1084 C CA . ARG A 1 151 ? 12.403 4.026 -2.804 1.00 12.02 151 ARG A CA 1
ATOM 1085 C C . ARG A 1 151 ? 13.850 4.517 -2.924 1.00 12.36 151 ARG A C 1
ATOM 1086 O O . ARG A 1 151 ? 14.644 3.763 -3.491 1.00 15.70 151 ARG A O 1
ATOM 1094 N N . VAL A 1 152 ? 14.104 5.706 -2.423 1.00 14.07 152 VAL A N 1
ATOM 1095 C CA . VAL A 1 152 ? 15.496 6.103 -2.158 1.00 16.56 152 VAL A CA 1
ATOM 1096 C C . VAL A 1 152 ? 15.736 5.688 -0.705 1.00 15.15 152 VAL A C 1
ATOM 1097 O O . VAL A 1 152 ? 15.011 6.123 0.174 1.00 16.94 152 VAL A O 1
ATOM 1101 N N . THR A 1 153 ? 16.760 4.851 -0.492 1.00 17.69 153 THR A N 1
ATOM 1102 C CA . THR A 1 153 ? 17.076 4.345 0.839 1.00 18.97 153 THR A CA 1
ATOM 1103 C C . THR A 1 153 ? 18.350 4.942 1.366 1.00 18.36 153 THR A C 1
ATOM 1104 O O . THR A 1 153 ? 19.279 5.090 0.589 1.00 20.50 153 THR A O 1
ATOM 1108 N N . LEU A 1 154 ? 18.338 5.286 2.630 1.00 18.29 154 LEU A N 1
ATOM 1109 C CA . LEU A 1 154 ? 19.513 5.870 3.327 1.00 19.13 154 LEU A CA 1
ATOM 1110 C C . LEU A 1 154 ? 20.150 4.844 4.294 1.00 21.38 154 LEU A C 1
ATOM 1111 O O . LEU A 1 154 ? 19.456 4.267 5.161 1.00 21.13 154 LEU A O 1
ATOM 1116 N N . THR A 1 155 ? 21.445 4.612 4.109 1.00 19.85 155 THR A N 1
ATOM 1117 C CA . THR A 1 155 ? 22.187 3.782 5.099 1.00 21.45 155 THR A CA 1
ATOM 1118 C C . THR A 1 155 ? 23.511 4.377 5.558 1.00 25.28 155 THR A C 1
ATOM 1119 O O . THR A 1 155 ? 24.051 5.313 4.950 1.00 24.27 155 THR A O 1
ATOM 1123 N N . GLY A 1 156 ? 24.041 3.811 6.632 1.00 22.56 156 GLY A N 1
ATOM 1124 C CA . GLY A 1 156 ? 25.364 4.269 7.142 1.00 24.84 156 GLY A CA 1
ATOM 1125 C C . GLY A 1 156 ? 25.350 5.529 8.005 1.00 26.82 156 GLY A C 1
ATOM 1126 O O . GLY A 1 156 ? 26.375 5.868 8.646 1.00 29.29 156 GLY A O 1
ATOM 1127 N N . GLY A 1 157 ? 24.231 6.240 8.094 1.00 25.19 157 GLY A N 1
ATOM 1128 C CA . GLY A 1 157 ? 24.205 7.548 8.709 1.00 26.27 157 GLY A CA 1
ATOM 1129 C C . GLY A 1 157 ? 23.886 8.642 7.665 1.00 23.46 157 GLY A C 1
ATOM 1130 O O . GLY A 1 157 ? 23.695 9.786 8.053 1.00 26.32 157 GLY A O 1
ATOM 1131 N N . ALA A 1 158 ? 23.834 8.253 6.387 1.00 22.34 158 ALA A N 1
ATOM 1132 C CA . ALA A 1 158 ? 23.469 9.200 5.274 1.00 22.72 158 ALA A CA 1
ATOM 1133 C C . ALA A 1 158 ? 22.229 9.987 5.681 1.00 24.75 158 ALA A C 1
ATOM 1134 O O . ALA A 1 158 ? 21.282 9.401 6.247 1.00 25.67 158 ALA A O 1
ATOM 1136 N N . LEU A 1 159 ? 22.275 11.318 5.485 1.00 21.19 159 LEU A N 1
ATOM 1137 C CA . LEU A 1 159 ? 21.150 12.214 5.719 1.00 22.91 159 LEU A CA 1
ATOM 1138 C C . LEU A 1 159 ? 20.607 12.770 4.377 1.00 19.69 159 LEU A C 1
ATOM 1139 O O . LEU A 1 159 ? 21.355 13.132 3.486 1.00 21.68 159 LEU A O 1
ATOM 1144 N N . ALA A 1 160 ? 19.286 12.794 4.294 1.00 20.78 160 ALA A N 1
ATOM 1145 C CA . ALA A 1 160 ? 18.556 13.379 3.132 1.00 20.07 160 ALA A CA 1
ATOM 1146 C C . ALA A 1 160 ? 18.944 14.829 2.926 1.00 21.32 160 ALA A C 1
ATOM 1147 O O . ALA A 1 160 ? 19.079 15.267 1.768 1.00 19.49 160 ALA A O 1
ATOM 1149 N N . LYS A 1 161 ? 19.175 15.582 4.008 1.00 20.15 161 LYS A N 1
ATOM 1150 C CA . LYS A 1 161 ? 19.598 17.006 3.822 1.00 19.57 161 LYS A CA 1
ATOM 1151 C C . LYS A 1 161 ? 20.946 17.097 3.068 1.00 19.76 161 LYS A C 1
ATOM 1152 O O . LYS A 1 161 ? 21.308 18.194 2.569 1.00 20.23 161 LYS A O 1
ATOM 1158 N N . ASN A 1 162 ? 21.706 16.010 2.971 1.00 21.68 162 ASN A N 1
ATOM 1159 C CA . ASN A 1 162 ? 23.007 15.990 2.237 1.00 19.16 162 ASN A CA 1
ATOM 1160 C C . ASN A 1 162 ? 23.041 15.423 0.866 1.00 19.53 162 ASN A C 1
ATOM 1161 O O . ASN A 1 162 ? 24.108 15.214 0.284 1.00 20.67 162 ASN A O 1
ATOM 1166 N N . ILE A 1 163 ? 21.856 15.154 0.303 1.00 18.81 163 ILE A N 1
ATOM 1167 C CA . ILE A 1 163 ? 21.777 14.600 -1.008 1.00 16.22 163 ILE A CA 1
ATOM 1168 C C . ILE A 1 163 ? 21.066 15.687 -1.871 1.00 18.05 163 ILE A C 1
ATOM 1169 O O . ILE A 1 163 ? 19.938 16.152 -1.489 1.00 18.02 163 ILE A O 1
ATOM 1174 N N . PHE A 1 164 ? 21.764 16.110 -2.930 1.00 16.52 164 PHE A N 1
ATOM 1175 C CA . PHE A 1 164 ? 21.272 17.266 -3.769 1.00 15.67 164 PHE A CA 1
ATOM 1176 C C . PHE A 1 164 ? 21.021 16.785 -5.133 1.00 15.15 164 PHE A C 1
ATOM 1177 O O . PHE A 1 164 ? 21.917 16.281 -5.799 1.00 15.85 164 PHE A O 1
ATOM 1185 N N . TRP A 1 165 ? 19.747 16.936 -5.596 1.00 13.91 165 TRP A N 1
ATOM 1186 C CA . TRP A 1 165 ? 19.345 16.488 -6.933 1.00 15.34 165 TRP A CA 1
ATOM 1187 C C . TRP A 1 165 ? 19.143 17.750 -7.744 1.00 14.49 165 TRP A C 1
ATOM 1188 O O . TRP A 1 165 ? 18.215 18.537 -7.487 1.00 14.73 165 TRP A O 1
ATOM 1199 N N . GLN A 1 166 ? 20.079 17.956 -8.640 1.00 14.96 166 GLN A N 1
ATOM 1200 C CA . GLN A 1 166 ? 20.015 19.115 -9.569 1.00 15.31 166 GLN A CA 1
ATOM 1201 C C . GLN A 1 166 ? 19.480 18.588 -10.903 1.00 14.35 166 GLN A C 1
ATOM 1202 O O . GLN A 1 166 ? 20.125 17.830 -11.588 1.00 14.70 166 GLN A O 1
ATOM 1208 N N . VAL A 1 167 ? 18.251 19.011 -11.244 1.00 12.53 167 VAL A N 1
ATOM 1209 C CA . VAL A 1 167 ? 17.530 18.404 -12.371 1.00 12.76 167 VAL A CA 1
ATOM 1210 C C . VAL A 1 167 ? 17.185 19.545 -13.325 1.00 12.56 167 VAL A C 1
ATOM 1211 O O . VAL A 1 167 ? 16.432 20.470 -13.028 1.00 14.02 167 VAL A O 1
ATOM 1215 N N . ALA A 1 168 ? 17.783 19.445 -14.489 1.00 14.05 168 ALA A N 1
ATOM 1216 C CA . ALA A 1 168 ? 17.562 20.489 -15.510 1.00 15.47 168 ALA A CA 1
ATOM 1217 C C . ALA A 1 168 ? 16.230 20.362 -16.232 1.00 16.66 168 ALA A C 1
ATOM 1218 O O . ALA A 1 168 ? 15.756 21.369 -16.794 1.00 18.24 168 ALA A O 1
ATOM 1220 N N . GLY A 1 169 ? 15.624 19.144 -16.242 1.00 14.61 169 GLY A N 1
ATOM 1221 C CA . GLY A 1 169 ? 14.273 18.875 -16.759 1.00 15.80 169 GLY A CA 1
ATOM 1222 C C . GLY A 1 169 ? 13.235 18.960 -15.701 1.00 14.39 169 GLY A C 1
ATOM 1223 O O . GLY A 1 169 ? 13.226 19.935 -14.907 1.00 15.99 169 GLY A O 1
ATOM 1224 N N . TYR A 1 170 ? 12.282 18.008 -15.689 1.00 13.28 170 TYR A N 1
ATOM 1225 C CA . TYR A 1 170 ? 11.306 17.993 -14.596 1.00 12.87 170 TYR A CA 1
ATOM 1226 C C . TYR A 1 170 ? 11.745 16.837 -13.656 1.00 11.31 170 TYR A C 1
ATOM 1227 O O . TYR A 1 170 ? 12.488 15.976 -14.032 1.00 12.12 170 TYR A O 1
ATOM 1236 N N . THR A 1 171 ? 11.172 16.856 -12.491 1.00 11.05 171 THR A N 1
ATOM 1237 C CA . THR A 1 171 ? 11.248 15.686 -11.544 1.00 10.31 171 THR A CA 1
ATOM 1238 C C . THR A 1 171 ? 9.806 15.138 -11.386 1.00 11.85 171 THR A C 1
ATOM 1239 O O . THR A 1 171 ? 8.890 15.945 -11.112 1.00 11.74 171 THR A O 1
ATOM 1243 N N . ALA A 1 172 ? 9.609 13.831 -11.599 1.00 11.93 172 ALA A N 1
ATOM 1244 C CA . ALA A 1 172 ? 8.297 13.197 -11.492 1.00 11.18 172 ALA A CA 1
ATOM 1245 C C . ALA A 1 172 ? 8.509 11.931 -10.634 1.00 11.47 172 ALA A C 1
ATOM 1246 O O . ALA A 1 172 ? 9.189 11.026 -11.047 1.00 11.49 172 ALA A O 1
ATOM 1248 N N . LEU A 1 173 ? 7.814 11.904 -9.512 1.00 11.59 173 LEU A N 1
ATOM 1249 C CA . LEU A 1 173 ? 7.860 10.716 -8.643 1.00 12.06 173 LEU A CA 1
ATOM 1250 C C . LEU A 1 173 ? 6.507 10.029 -8.749 1.00 11.76 173 LEU A C 1
ATOM 1251 O O . LEU A 1 173 ? 5.437 10.698 -8.735 1.00 14.14 173 LEU A O 1
ATOM 1256 N N . GLY A 1 174 ? 6.557 8.713 -8.826 1.00 12.36 174 GLY A N 1
ATOM 1257 C CA . GLY A 1 174 ? 5.410 7.826 -8.994 1.00 11.50 174 GLY A CA 1
ATOM 1258 C C . GLY A 1 174 ? 4.575 7.748 -7.708 1.00 10.88 174 GLY A C 1
ATOM 1259 O O . GLY A 1 174 ? 4.651 8.614 -6.836 1.00 13.21 174 GLY A O 1
ATOM 1260 N N . THR A 1 175 ? 3.701 6.738 -7.697 1.00 11.01 175 THR A N 1
ATOM 1261 C CA . THR A 1 175 ? 2.785 6.590 -6.571 1.00 10.99 175 THR A CA 1
ATOM 1262 C C . THR A 1 175 ? 3.385 5.685 -5.489 1.00 11.47 175 THR A C 1
ATOM 1263 O O . THR A 1 175 ? 4.099 4.751 -5.768 1.00 13.01 175 THR A O 1
ATOM 1267 N N . TYR A 1 176 ? 2.975 5.980 -4.279 1.00 12.95 176 TYR A N 1
ATOM 1268 C CA . TYR A 1 176 ? 3.320 5.131 -3.116 1.00 13.59 176 TYR A CA 1
ATOM 1269 C C . TYR A 1 176 ? 4.838 4.849 -3.035 1.00 11.56 176 TYR A C 1
ATOM 1270 O O . TYR A 1 176 ? 5.292 3.753 -2.685 1.00 14.41 176 TYR A O 1
ATOM 1279 N N . ALA A 1 177 ? 5.634 5.877 -3.386 1.00 11.68 177 ALA A N 1
ATOM 1280 C CA . ALA A 1 177 ? 7.071 5.781 -3.379 1.00 11.70 177 ALA A CA 1
ATOM 1281 C C . ALA A 1 177 ? 7.575 6.518 -2.179 1.00 11.98 177 ALA A C 1
ATOM 1282 O O . ALA A 1 177 ? 6.802 7.109 -1.395 1.00 12.48 177 ALA A O 1
ATOM 1284 N N . SER A 1 178 ? 8.887 6.500 -1.990 1.00 12.92 178 SER A N 1
ATOM 1285 C CA . SER A 1 178 ? 9.531 7.257 -0.912 1.00 13.21 178 SER A CA 1
ATOM 1286 C C . SER A 1 178 ? 10.852 7.839 -1.438 1.00 12.25 178 SER A C 1
ATOM 1287 O O . SER A 1 178 ? 11.651 7.101 -2.098 1.00 12.37 178 SER A O 1
ATOM 1290 N N . PHE A 1 179 ? 10.943 9.150 -1.261 1.00 13.52 179 PHE A N 1
ATOM 1291 C CA . PHE A 1 179 ? 12.045 9.881 -1.853 1.00 13.11 179 PHE A CA 1
ATOM 1292 C C . PHE A 1 179 ? 12.760 10.691 -0.773 1.00 13.35 179 PHE A C 1
ATOM 1293 O O . PHE A 1 179 ? 12.130 11.232 0.167 1.00 14.13 179 PHE A O 1
ATOM 1301 N N . GLU A 1 180 ? 14.074 10.826 -0.976 1.00 16.37 180 GLU A N 1
ATOM 1302 C CA . GLU A 1 180 ? 14.911 11.550 -0.004 1.00 16.84 180 GLU A CA 1
ATOM 1303 C C . GLU A 1 180 ? 15.806 12.547 -0.731 1.00 13.97 180 GLU A C 1
ATOM 1304 O O . GLU A 1 180 ? 16.438 12.186 -1.736 1.00 13.92 180 GLU A O 1
ATOM 1310 N N . GLY A 1 181 ? 15.879 13.735 -0.198 1.00 14.03 181 GLY A N 1
ATOM 1311 C CA . GLY A 1 181 ? 16.863 14.675 -0.653 1.00 14.18 181 GLY A CA 1
ATOM 1312 C C . GLY A 1 181 ? 16.332 16.033 -1.065 1.00 15.51 181 GLY A C 1
ATOM 1313 O O . GLY A 1 181 ? 15.144 16.326 -0.960 1.00 15.40 181 GLY A O 1
ATOM 1314 N N . ILE A 1 182 ? 17.286 16.907 -1.466 1.00 13.65 182 ILE A N 1
ATOM 1315 C CA . ILE A 1 182 ? 16.949 18.260 -1.806 1.00 16.05 182 ILE A CA 1
ATOM 1316 C C . ILE A 1 182 ? 16.770 18.275 -3.306 1.00 14.58 182 ILE A C 1
ATOM 1317 O O . ILE A 1 182 ? 17.683 18.037 -4.042 1.00 16.12 182 ILE A O 1
ATOM 1322 N N . VAL A 1 183 ? 15.557 18.574 -3.803 1.00 15.10 183 VAL A N 1
ATOM 1323 C CA . VAL A 1 183 ? 15.314 18.644 -5.252 1.00 12.18 183 VAL A CA 1
ATOM 1324 C C . VAL A 1 183 ? 15.349 20.096 -5.693 1.00 14.3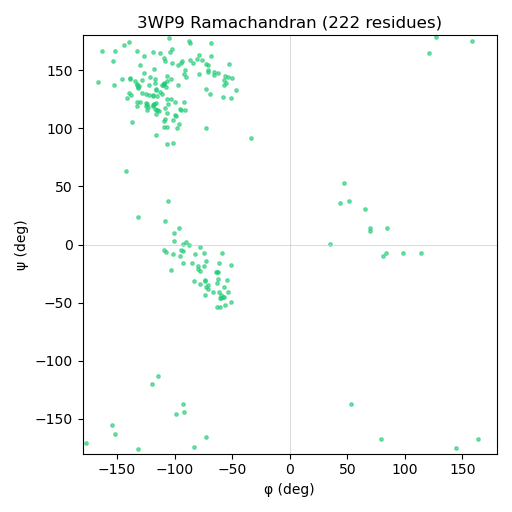9 183 VAL A C 1
ATOM 1325 O O . VAL A 1 183 ? 14.506 20.928 -5.256 1.00 13.64 183 VAL A O 1
ATOM 1329 N N . LEU A 1 184 ? 16.400 20.375 -6.434 1.00 11.64 184 LEU A N 1
ATOM 1330 C CA . LEU A 1 184 ? 16.622 21.719 -7.126 1.00 12.98 184 LEU A CA 1
ATOM 1331 C C . LEU A 1 184 ? 16.248 21.504 -8.568 1.00 12.86 184 LEU A C 1
ATOM 1332 O O . LEU A 1 184 ? 17.022 21.055 -9.411 1.00 12.64 184 LEU A O 1
ATOM 1337 N N . SER A 1 185 ? 14.961 21.685 -8.869 1.00 14.04 185 SER A N 1
ATOM 1338 C CA . SER A 1 185 ? 14.464 21.412 -10.239 1.00 14.81 185 SER A CA 1
ATOM 1339 C C . SER A 1 185 ? 14.404 22.715 -11.018 1.00 14.32 185 SER A C 1
ATOM 1340 O O . SER A 1 185 ? 13.910 23.708 -10.491 1.00 14.45 185 SER A O 1
ATOM 1343 N N . LYS A 1 186 ? 14.838 22.657 -12.241 1.00 13.85 186 LYS A N 1
ATOM 1344 C CA . LYS A 1 186 ? 14.774 23.850 -13.108 1.00 15.96 186 LYS A CA 1
ATOM 1345 C C . LYS A 1 186 ? 13.345 24.117 -13.533 1.00 16.78 186 LYS A C 1
ATOM 1346 O O . LYS A 1 186 ? 12.987 25.260 -13.923 1.00 19.28 186 LYS A O 1
ATOM 1352 N N . THR A 1 187 ? 12.572 23.051 -13.640 1.00 16.38 187 THR A N 1
ATOM 1353 C CA . THR A 1 187 ? 11.167 23.256 -14.033 1.00 16.83 187 THR A CA 1
ATOM 1354 C C . THR A 1 187 ? 10.262 22.724 -12.916 1.00 13.69 187 THR A C 1
ATOM 1355 O O . THR A 1 187 ? 10.368 23.247 -11.745 1.00 16.95 187 THR A O 1
ATOM 1359 N N . LEU A 1 188 ? 9.417 21.740 -13.248 1.00 13.82 188 LEU A N 1
ATOM 1360 C CA . LEU A 1 188 ? 8.382 21.322 -12.306 1.00 14.36 188 LEU A CA 1
ATOM 1361 C C . LEU A 1 188 ? 8.808 20.143 -11.432 1.00 12.16 188 LEU A C 1
ATOM 1362 O O . LEU A 1 188 ? 9.683 19.396 -11.820 1.00 13.88 188 LEU A O 1
ATOM 1367 N N . ILE A 1 189 ? 8.138 20.031 -10.316 1.00 11.63 189 ILE A N 1
ATOM 1368 C CA . ILE A 1 189 ? 8.301 18.813 -9.502 1.00 10.38 189 ILE A CA 1
ATOM 1369 C C . ILE A 1 189 ? 6.916 18.254 -9.308 1.00 10.13 189 ILE A C 1
ATOM 1370 O O . ILE A 1 189 ? 6.058 18.961 -8.759 1.00 11.98 189 ILE A O 1
ATOM 1375 N N . SER A 1 190 ? 6.693 16.984 -9.753 1.00 10.79 190 SER A N 1
ATOM 1376 C CA . SER A 1 190 ? 5.400 16.374 -9.646 1.00 11.03 190 SER A CA 1
ATOM 1377 C C . SER A 1 190 ? 5.577 15.175 -8.706 1.00 10.40 190 SER A C 1
ATOM 1378 O O . SER A 1 190 ? 6.470 14.359 -8.964 1.00 12.33 190 SER A O 1
ATOM 1381 N N . VAL A 1 191 ? 4.649 15.076 -7.733 1.00 10.57 191 VAL A N 1
ATOM 1382 C CA . VAL A 1 191 ? 4.737 13.960 -6.763 1.00 11.31 191 VAL A CA 1
ATOM 1383 C C . VAL A 1 191 ? 3.343 13.263 -6.854 1.00 10.18 191 VAL A C 1
ATOM 1384 O O . VAL A 1 191 ? 2.342 13.911 -6.663 1.00 13.40 191 VAL A O 1
ATOM 1388 N N . ASN A 1 192 ? 3.309 11.999 -7.224 1.00 12.96 192 ASN A N 1
ATOM 1389 C CA . ASN A 1 192 ? 2.051 11.285 -7.421 1.00 12.19 192 ASN A CA 1
ATOM 1390 C C . ASN A 1 192 ? 1.507 10.634 -6.140 1.00 11.72 192 ASN A C 1
ATOM 1391 O O . ASN A 1 192 ? 2.193 10.636 -5.026 1.00 10.55 192 ASN A O 1
ATOM 1396 N N . THR A 1 193 ? 0.331 10.073 -6.248 1.00 11.95 193 THR A N 1
ATOM 1397 C CA . THR A 1 193 ? -0.509 9.723 -5.084 1.00 12.15 193 THR A CA 1
ATOM 1398 C C . THR A 1 193 ? 0.229 8.900 -4.020 1.00 10.06 193 THR A C 1
ATOM 1399 O O . THR A 1 193 ? 0.817 7.836 -4.338 1.00 11.48 193 THR A O 1
ATOM 1403 N N . GLY A 1 194 ? 0.164 9.421 -2.785 1.00 10.93 194 GLY A N 1
ATOM 1404 C CA . GLY A 1 194 ? 0.610 8.619 -1.646 1.00 12.07 194 GLY A CA 1
ATOM 1405 C C . GLY A 1 194 ? 2.075 8.615 -1.334 1.00 15.81 194 GLY A C 1
ATOM 1406 O O . GLY A 1 194 ? 2.511 8.088 -0.253 1.00 16.85 194 GLY A O 1
ATOM 1407 N N . THR A 1 195 ? 2.896 9.218 -2.188 1.00 12.25 195 THR A N 1
ATOM 1408 C CA . THR A 1 195 ? 4.330 9.195 -1.977 1.00 10.66 195 THR A CA 1
ATOM 1409 C C . THR A 1 195 ? 4.772 10.069 -0.789 1.00 10.98 195 THR A C 1
ATOM 1410 O O . THR A 1 195 ? 4.159 11.078 -0.452 1.00 12.98 195 THR A O 1
ATOM 1414 N N . THR A 1 196 ? 5.882 9.621 -0.179 1.00 12.22 196 THR A N 1
ATOM 1415 C CA . THR A 1 196 ? 6.465 10.408 0.891 1.00 13.47 196 THR A CA 1
ATOM 1416 C C . THR A 1 196 ? 7.807 10.990 0.423 1.00 12.98 196 THR A C 1
ATOM 1417 O O . THR A 1 196 ? 8.594 10.310 -0.304 1.00 13.15 196 THR A O 1
ATOM 1421 N N . VAL A 1 197 ? 8.006 12.262 0.766 1.00 13.16 197 VAL A N 1
ATOM 1422 C CA . VAL A 1 197 ? 9.279 12.844 0.472 1.00 13.39 197 VAL A CA 1
ATOM 1423 C C . VAL A 1 197 ? 9.880 13.359 1.826 1.00 14.07 197 VAL A C 1
ATOM 1424 O O . VAL A 1 197 ? 9.224 14.086 2.537 1.00 14.54 197 VAL A O 1
ATOM 1428 N N . ASN A 1 198 ? 11.123 12.977 2.115 1.00 17.13 198 ASN A N 1
ATOM 1429 C CA . ASN A 1 198 ? 11.863 13.623 3.201 1.00 15.85 198 ASN A CA 1
ATOM 1430 C C . ASN A 1 198 ? 12.939 14.458 2.555 1.00 13.59 198 ASN A C 1
ATOM 1431 O O . ASN A 1 198 ? 13.890 13.911 1.957 1.00 16.62 198 ASN A O 1
ATOM 1436 N N . GLY A 1 199 ? 12.727 15.759 2.566 1.00 16.12 199 GLY A N 1
ATOM 1437 C CA . GLY A 1 199 ? 13.472 16.589 1.674 1.00 15.24 199 GLY A CA 1
ATOM 1438 C C . GLY A 1 199 ? 12.884 17.938 1.495 1.00 14.13 199 GLY A C 1
ATOM 1439 O O . GLY A 1 199 ? 12.045 18.386 2.276 1.00 15.13 199 GLY A O 1
ATOM 1440 N N . ARG A 1 200 ? 13.403 18.620 0.479 1.00 13.07 200 ARG A N 1
ATOM 1441 C CA . ARG A 1 200 ? 12.869 19.918 0.128 1.00 13.58 200 ARG A CA 1
ATOM 1442 C C . ARG A 1 200 ? 12.619 19.921 -1.410 1.00 12.61 200 ARG A C 1
ATOM 1443 O O . ARG A 1 200 ? 13.399 19.448 -2.180 1.00 15.36 200 ARG A O 1
ATOM 1451 N N . LEU A 1 201 ? 11.455 20.473 -1.758 1.00 15.24 201 LEU A N 1
ATOM 1452 C CA . LEU A 1 201 ? 11.053 20.560 -3.167 1.00 13.80 201 LEU A CA 1
ATOM 1453 C C . LEU A 1 201 ? 11.130 21.994 -3.595 1.00 12.22 201 LEU A C 1
ATOM 1454 O O . LEU A 1 201 ? 10.285 22.813 -3.178 1.00 14.28 201 LEU A O 1
ATOM 1459 N N . LEU A 1 202 ? 12.223 22.287 -4.309 1.00 13.01 202 LEU A N 1
ATOM 1460 C CA . LEU A 1 202 ? 12.613 23.654 -4.694 1.00 13.71 202 LEU A CA 1
ATOM 1461 C C . LEU A 1 202 ? 12.561 23.754 -6.206 1.00 14.24 202 LEU A C 1
ATOM 1462 O O . LEU A 1 202 ? 13.499 23.440 -6.917 1.00 15.52 202 LEU A O 1
ATOM 1467 N N . ALA A 1 203 ? 11.410 24.218 -6.709 1.00 14.29 203 ALA A N 1
ATOM 1468 C CA . ALA A 1 203 ? 11.187 24.251 -8.176 1.00 12.64 203 ALA A CA 1
ATOM 1469 C C . ALA A 1 203 ? 11.186 25.629 -8.766 1.00 12.90 203 ALA A C 1
ATOM 1470 O O . ALA A 1 203 ? 10.596 26.548 -8.187 1.00 13.60 203 ALA A O 1
ATOM 1472 N N . GLN A 1 204 ? 11.812 25.762 -9.894 1.00 13.61 204 GLN A N 1
ATOM 1473 C CA . GLN A 1 204 ? 11.761 27.040 -10.564 1.00 16.19 204 GLN A CA 1
ATOM 1474 C C . GLN A 1 204 ? 10.511 27.275 -11.397 1.00 16.71 204 GLN A C 1
ATOM 1475 O O . GLN A 1 204 ? 10.367 28.385 -11.951 1.00 17.58 204 GLN A O 1
ATOM 1481 N N . THR A 1 205 ? 9.666 26.249 -11.585 1.00 16.43 205 THR A N 1
ATOM 1482 C CA . THR A 1 205 ? 8.301 26.497 -12.026 1.00 15.44 205 THR A CA 1
ATOM 1483 C C . THR A 1 205 ? 7.348 26.081 -10.888 1.00 14.11 205 THR A C 1
ATOM 1484 O O . THR A 1 205 ? 7.244 26.833 -9.849 1.00 13.98 205 THR A O 1
ATOM 1488 N N . ALA A 1 206 ? 6.542 25.052 -11.068 1.00 12.35 206 ALA A N 1
ATOM 1489 C CA . ALA A 1 206 ? 5.523 24.682 -10.113 1.00 11.24 206 ALA A CA 1
ATOM 1490 C C . ALA A 1 206 ? 5.877 23.363 -9.388 1.00 11.35 206 ALA A C 1
ATOM 1491 O O . ALA A 1 206 ? 6.640 22.578 -9.881 1.00 12.27 206 ALA A O 1
ATOM 1493 N N . VAL A 1 207 ? 5.221 23.199 -8.248 1.00 11.67 207 VAL A N 1
ATOM 1494 C CA . VAL A 1 207 ? 5.163 21.907 -7.557 1.00 11.67 207 VAL A CA 1
ATOM 1495 C C . VAL A 1 207 ? 3.737 21.332 -7.568 1.00 11.31 207 VAL A C 1
ATOM 1496 O O . VAL A 1 207 ? 2.822 22.051 -7.180 1.00 12.08 207 VAL A O 1
ATOM 1500 N N . THR A 1 208 ? 3.569 20.056 -7.934 1.00 11.62 208 THR A N 1
ATOM 1501 C CA . THR A 1 208 ? 2.217 19.428 -7.890 1.00 12.12 208 THR A CA 1
ATOM 1502 C C . THR A 1 208 ? 2.250 18.250 -6.909 1.00 12.22 208 THR A C 1
ATOM 1503 O O . THR A 1 208 ? 3.146 17.449 -6.997 1.00 13.29 208 THR A O 1
ATOM 1507 N N . LEU A 1 209 ? 1.312 18.208 -5.959 1.00 11.79 209 LEU A N 1
ATOM 1508 C CA . LEU A 1 209 ? 1.275 17.123 -4.985 1.00 12.18 209 LEU A CA 1
ATOM 1509 C C . LEU A 1 209 ? -0.030 16.375 -5.164 1.00 13.26 209 LEU A C 1
ATOM 1510 O O . LEU A 1 209 ? -1.074 16.981 -5.558 1.00 13.93 209 LEU A O 1
ATOM 1515 N N . GLN A 1 210 ? 0.010 15.080 -4.836 1.00 11.49 210 GLN A N 1
ATOM 1516 C CA . GLN A 1 210 ? -1.198 14.284 -4.857 1.00 11.84 210 GLN A CA 1
ATOM 1517 C C . GLN A 1 210 ? -1.168 13.421 -3.601 1.00 11.95 210 GLN A C 1
ATOM 1518 O O . GLN A 1 210 ? -0.473 12.424 -3.584 1.00 11.69 210 GLN A O 1
ATOM 1524 N N . LYS A 1 211 ? -1.992 13.779 -2.604 1.00 13.34 211 LYS A N 1
ATOM 1525 C CA . LYS A 1 211 ? -2.095 12.954 -1.363 1.00 13.10 211 LYS A CA 1
ATOM 1526 C C . LYS A 1 211 ? -0.703 12.534 -0.769 1.00 13.28 211 LYS A C 1
ATOM 1527 O O . LYS A 1 211 ? -0.436 11.345 -0.612 1.00 15.44 211 LYS A O 1
ATOM 1533 N N . ASN A 1 212 ? 0.181 13.509 -0.551 1.00 11.59 212 ASN A N 1
ATOM 1534 C CA . ASN A 1 212 ? 1.558 13.135 -0.167 1.00 12.00 212 ASN A CA 1
ATOM 1535 C C . ASN A 1 212 ? 1.837 13.582 1.285 1.00 13.37 212 ASN A C 1
ATOM 1536 O O . ASN A 1 212 ? 1.113 14.343 1.847 1.00 15.41 212 ASN A O 1
ATOM 1541 N N . THR A 1 213 ? 2.917 12.995 1.752 1.00 14.00 213 THR A N 1
ATOM 1542 C CA . THR A 1 213 ? 3.502 13.446 3.034 1.00 14.77 213 THR A CA 1
ATOM 1543 C C . THR A 1 213 ? 4.839 13.996 2.633 1.00 13.37 213 THR A C 1
ATOM 1544 O O . THR A 1 213 ? 5.704 13.277 2.100 1.00 15.42 213 THR A O 1
ATOM 1548 N N . ILE A 1 214 ? 5.011 15.299 2.834 1.00 15.90 214 ILE A N 1
ATOM 1549 C CA . ILE A 1 214 ? 6.217 15.956 2.499 1.00 14.47 214 ILE A CA 1
ATOM 1550 C C . ILE A 1 214 ? 6.828 16.506 3.812 1.00 16.93 214 ILE A C 1
ATOM 1551 O O . ILE A 1 214 ? 6.200 17.402 4.432 1.00 18.12 214 ILE A O 1
ATOM 1556 N N . ASN A 1 215 ? 8.023 15.986 4.158 1.00 17.43 215 ASN A N 1
ATOM 1557 C CA . ASN A 1 215 ? 8.657 16.386 5.452 1.00 19.20 215 ASN A CA 1
ATOM 1558 C C . ASN A 1 215 ? 9.967 17.122 5.248 1.00 17.20 215 ASN A C 1
ATOM 1559 O O . ASN A 1 215 ? 10.826 16.634 4.481 1.00 20.33 215 ASN A O 1
ATOM 1564 N N . ALA A 1 216 ? 10.162 18.254 5.956 1.00 20.24 216 ALA A N 1
ATOM 1565 C CA . ALA A 1 216 ? 11.505 18.821 5.955 1.00 21.04 216 ALA A CA 1
ATOM 1566 C C . ALA A 1 216 ? 12.507 17.744 6.450 1.00 21.93 216 ALA A C 1
ATOM 1567 O O . ALA A 1 216 ? 12.156 16.882 7.276 1.00 24.79 216 ALA A O 1
ATOM 1569 N N . PRO A 1 217 ? 13.739 17.722 5.896 1.00 23.82 217 PRO A N 1
ATOM 1570 C CA . PRO A 1 217 ? 14.736 16.694 6.243 1.00 21.64 217 PRO A CA 1
ATOM 1571 C C . PRO A 1 217 ? 15.377 17.041 7.594 1.00 26.26 217 PRO A C 1
ATOM 1572 O O . PRO A 1 217 ? 15.502 18.194 7.960 1.00 29.19 217 PRO A O 1
ATOM 1576 N N . THR A 1 218 ? 15.725 16.040 8.353 1.00 25.33 218 THR A N 1
ATOM 1577 C CA . THR A 1 218 ? 16.142 16.436 9.705 1.00 29.36 218 THR A CA 1
ATOM 1578 C C . THR A 1 218 ? 17.618 16.790 9.722 1.00 29.25 218 THR A C 1
ATOM 1579 O O . THR A 1 218 ? 18.406 16.397 8.814 1.00 26.77 218 THR A O 1
ATOM 1583 N N . GLU A 1 219 ? 17.956 17.560 10.759 1.00 34.15 219 GLU A N 1
ATOM 1584 C CA . GLU A 1 219 ? 19.316 18.061 10.972 1.00 40.30 219 GLU A CA 1
ATOM 1585 C C . GLU A 1 219 ? 20.270 16.945 11.389 1.00 39.65 219 GLU A C 1
ATOM 1586 O O . GLU A 1 219 ? 21.424 16.935 10.987 1.00 37.33 219 GLU A O 1
ATOM 1592 N N . GLN A 1 220 ? 19.788 16.016 12.208 1.00 42.40 220 GLN A N 1
ATOM 1593 C CA . GLN A 1 220 ? 20.586 14.841 12.605 1.00 53.13 220 GLN A CA 1
ATOM 1594 C C . GLN A 1 220 ? 19.674 13.652 12.922 1.00 55.43 220 GLN A C 1
ATOM 1595 O O . GLN A 1 220 ? 18.476 13.834 13.089 1.00 57.25 220 GLN A O 1
ATOM 1601 N N . TYR A 1 221 ? 20.270 12.462 13.028 1.00 65.87 221 TYR A N 1
ATOM 1602 C CA . TYR A 1 221 ? 19.602 11.142 12.941 1.00 77.03 221 TYR A CA 1
ATOM 1603 C C . TYR A 1 221 ? 18.158 10.967 13.483 1.00 82.70 221 TYR A C 1
ATOM 1604 O O . TYR A 1 221 ? 17.964 10.637 14.660 1.00 82.48 221 TYR A O 1
ATOM 1613 N N . GLU A 1 222 ? 17.166 11.155 12.592 1.00 87.28 222 GLU A N 1
ATOM 1614 C CA . GLU A 1 222 ? 15.711 11.116 12.913 1.00 83.46 222 GLU A CA 1
ATOM 1615 C C . GLU A 1 222 ? 14.760 10.740 11.729 1.00 88.84 222 GLU A C 1
ATOM 1616 O O . GLU A 1 222 ? 15.156 10.043 10.773 1.00 76.51 222 GLU A O 1
ATOM 1622 N N . GLU A 1 223 ? 13.500 11.190 11.846 1.00 89.36 223 GLU A N 1
ATOM 1623 C CA . GLU A 1 223 ? 12.398 11.042 10.848 1.00 83.45 223 GLU A CA 1
ATOM 1624 C C . GLU A 1 223 ? 12.292 9.751 9.985 1.00 82.80 223 GLU A C 1
ATOM 1625 O O . GLU A 1 223 ? 11.383 9.654 9.144 1.00 78.30 223 GLU A O 1
ATOM 1631 N N . ALA A 1 224 ? 13.200 8.789 10.161 1.00 78.29 224 ALA A N 1
ATOM 1632 C CA . ALA A 1 224 ? 13.099 7.511 9.431 1.00 72.67 224 ALA A CA 1
ATOM 1633 C C . ALA A 1 224 ? 12.436 6.437 10.301 1.00 66.39 224 ALA A C 1
ATOM 1634 O O . ALA A 1 224 ? 12.253 5.297 9.876 1.00 65.37 224 ALA A O 1
#

Solvent-accessible surface area: 8964 Å² total; per-residue (Å²): 87,45,19,165,37,5,132,21,50,66,0,19,70,1,0,0,0,0,70,49,4,0,53,30,78,123,79,6,66,0,66,17,42,0,0,0,7,96,62,54,0,56,26,3,102,4,75,23,104,6,14,97,38,22,1,41,0,31,42,90,56,7,23,150,122,47,23,78,86,25,66,143,53,0,98,71,0,22,57,31,1,21,112,0,12,99,50,0,36,52,15,120,110,30,82,56,83,75,49,40,129,2,60,0,12,61,60,92,4,103,22,0,4,2,76,2,82,44,67,0,57,0,50,66,67,0,29,0,65,9,63,100,113,11,7,0,0,0,3,0,67,15,33,0,48,5,40,90,65,62,139,5,47,53,52,57,8,3,12,4,64,9,0,5,0,11,0,38,16,82,0,25,2,8,37,151,6,25,0,19,0,1,0,0,0,80,51,60,0,22,0,51,37,27,0,40,0,12,0,28,0,0,0,29,54,20,0,34,1,54,99,4,54,0,32,30,7,36,112,132,174,112,70,142

Foldseek 3Di:
DADAFQDQFLLLQAQEEEAAAEAEADDEAEEGEYEYPDDALLRHPHEPVRYPDAYEGCDCNHHPPGYDNDNVSNVRNLVSLVVSLVVLQPDDDFPEECVVVQEQAPEEDEAYEYEYCEEHEPAAEHEYADALRGAYRYHAAAEYEYEAPHEYYYYHNHWLARYEYNHAYEYEYYELYEEGHEYSYAAEYEYDHAYEYAYHHHYHHYYYYYHYYRYDTDPGPDPD

Sequence (224 aa):
AGPYAVELGEAGTFTILSKSGITDVYPSTVTGNVGTSPITGAALLLNCDEVTGAMYTVDSAGPLPCSINSPYLLELAVSDMGIAYNDAAGRVPADHTELGTGEIGGLTLEPGVYKWSSDVNISTDVTFNGTMDDVWIMQISGNLNQANAKRVTLTGGALAKNIFWQVAGYTALGTYASFEGIVLSKTLISVNTGTTVNGRLLAQTAVTLQKNTINAPTEQYEEA

GO terms:
  GO:0005576 extracellular region (C, EXP)

B-factor: mean 24.06, std 12.36, range [9.95, 97.67]

Organism: Colwellia sp. (NCBI:txid56799)

Radius of gyration: 16.19 Å; Cα contacts (8 Å, |Δi|>4): 723; chains: 1; bounding box: 42×42×33 Å

Nearest PDB structures (foldseek):
  3wp9-assembly1_A  TM=1.004E+00  e=8.796E-43  Colwellia sp. SLW05
  7ehk-as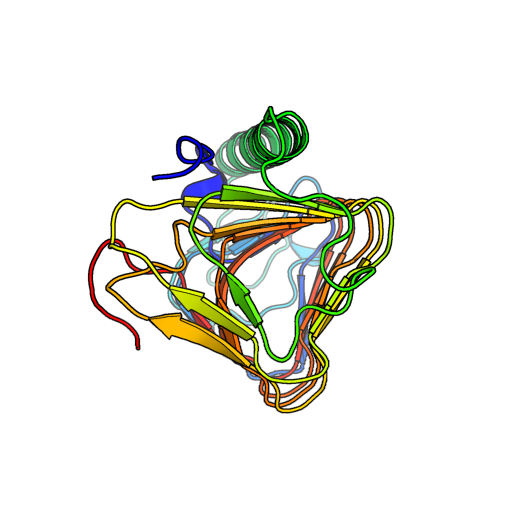sembly1_A  TM=9.988E-01  e=1.450E-29  Flavobacterium frigoris PS1
  4nu2-assembly1_A  TM=9.986E-01  e=3.666E-28  Flavobacterium frigoris PS1
  8x1l-assembly1_A  TM=9.985E-01  e=6.387E-28  Flavobacterium frigoris PS1
  8x1p-assembly1_A  TM=9.986E-01  e=1.295E-27  Flavobacterium frigoris PS1

Secondary structure (DSSP, 8-state):
--SPP---GGGGGEEEEESS-EEEES--EEESEEEE-SS-GGGB---GGGBSS-EEESSS-SSTTTEEE-HHHHHHHHHHHHHHHHHHHT--S-SEESGGGGB-TT-EE-SEEEEESS-EEE-S-EEEE--TT--EEEEESS-EEE-TT-BEEEETT--GGGEEEEESS-EEE-SS-EEEEEEEESS-EEE-TT-EEEEEEEESS-EEEES-EEEPPPSSS---